Protein AF-A0A955GNT7-F1 (afdb_monomer)

Mean predicted aligned error: 5.16 Å

Radius of gyration: 16.82 Å; Cα contacts (8 Å, |Δi|>4): 306; chains: 1; bounding box: 44×28×50 Å

Structure (mmCIF, N/CA/C/O backbone):
data_AF-A0A955GNT7-F1
#
_entry.id   AF-A0A955GNT7-F1
#
loop_
_atom_site.group_PDB
_atom_site.id
_atom_site.type_symbol
_atom_site.label_atom_id
_atom_site.label_alt_id
_atom_site.label_comp_id
_atom_site.label_asym_id
_atom_site.label_entity_id
_atom_site.label_seq_id
_atom_site.pdbx_PDB_ins_code
_atom_site.Cartn_x
_atom_site.Cartn_y
_atom_site.Cartn_z
_atom_site.occupancy
_atom_site.B_iso_or_equiv
_atom_site.auth_seq_id
_atom_site.auth_comp_id
_atom_site.auth_asym_id
_atom_site.auth_atom_id
_atom_site.pdbx_PDB_model_num
ATOM 1 N N . MET A 1 1 ? 18.637 -12.774 23.511 1.00 51.53 1 MET A N 1
ATOM 2 C CA . MET A 1 1 ? 17.280 -13.033 22.977 1.00 51.53 1 MET A CA 1
ATOM 3 C C . MET A 1 1 ? 16.418 -11.789 23.214 1.00 51.53 1 MET A C 1
ATOM 5 O O . MET A 1 1 ? 16.203 -11.426 24.362 1.00 51.53 1 MET A O 1
ATOM 9 N N . ILE A 1 2 ? 16.017 -11.050 22.173 1.00 57.09 2 ILE A N 1
ATOM 10 C CA . ILE A 1 2 ? 15.109 -9.896 22.336 1.00 57.09 2 ILE A CA 1
ATOM 11 C C . ILE A 1 2 ? 13.698 -10.457 22.534 1.00 57.09 2 ILE A C 1
ATOM 13 O O . ILE A 1 2 ? 13.192 -11.167 21.670 1.00 57.09 2 ILE A O 1
ATOM 17 N N . THR A 1 3 ? 13.066 -10.170 23.670 1.00 80.00 3 THR A N 1
ATOM 18 C CA . THR A 1 3 ? 11.684 -10.593 23.930 1.00 80.00 3 THR A CA 1
ATOM 19 C C . THR A 1 3 ? 10.728 -9.917 22.939 1.00 80.00 3 THR A C 1
ATOM 21 O O . THR A 1 3 ? 10.940 -8.763 22.556 1.00 80.00 3 THR A O 1
ATOM 24 N N . LYS A 1 4 ? 9.649 -10.603 22.526 1.00 81.44 4 LYS A N 1
ATOM 25 C CA . LYS A 1 4 ? 8.629 -10.059 21.596 1.00 81.44 4 LYS A CA 1
ATOM 26 C C . LYS A 1 4 ? 8.131 -8.666 22.021 1.00 81.44 4 LYS A C 1
ATOM 28 O O . LYS A 1 4 ? 7.936 -7.794 21.180 1.00 81.44 4 LYS A O 1
ATOM 33 N N . GLN A 1 5 ? 8.027 -8.431 23.331 1.00 84.44 5 GLN A N 1
ATOM 34 C CA . GLN A 1 5 ? 7.658 -7.137 23.906 1.00 84.44 5 GLN A CA 1
ATOM 35 C C . GLN A 1 5 ? 8.673 -6.025 23.604 1.00 84.44 5 GLN A C 1
ATOM 37 O O . GLN A 1 5 ? 8.286 -4.902 23.283 1.00 84.44 5 GLN A O 1
ATOM 42 N N . LYS A 1 6 ? 9.975 -6.322 23.686 1.00 87.38 6 LYS A N 1
ATOM 43 C CA . LYS A 1 6 ? 11.042 -5.352 23.409 1.00 87.38 6 LYS A CA 1
ATOM 44 C C . LYS A 1 6 ? 11.081 -4.977 21.925 1.00 87.38 6 LYS A C 1
ATOM 46 O O . LYS A 1 6 ? 11.267 -3.803 21.611 1.00 87.38 6 LYS A O 1
ATOM 51 N N . ALA A 1 7 ? 10.838 -5.935 21.027 1.00 86.69 7 ALA A N 1
ATOM 52 C CA . ALA A 1 7 ? 10.704 -5.664 19.593 1.00 86.69 7 ALA A CA 1
ATOM 53 C C . ALA A 1 7 ? 9.498 -4.753 19.299 1.00 86.69 7 ALA A C 1
ATOM 55 O O . ALA A 1 7 ? 9.653 -3.715 18.658 1.00 86.69 7 ALA A O 1
ATOM 56 N N . PHE A 1 8 ? 8.334 -5.065 19.877 1.00 87.69 8 PHE A N 1
ATOM 57 C CA . PHE A 1 8 ? 7.140 -4.240 19.710 1.00 87.69 8 PHE A CA 1
ATOM 58 C C . PHE A 1 8 ? 7.322 -2.821 20.267 1.00 87.69 8 PHE A C 1
ATOM 60 O O . PHE A 1 8 ? 6.957 -1.848 19.613 1.00 87.69 8 PHE A O 1
ATOM 67 N N . ASN A 1 9 ? 7.934 -2.667 21.445 1.00 90.88 9 ASN A N 1
ATOM 68 C CA . ASN A 1 9 ? 8.206 -1.345 22.014 1.00 90.88 9 ASN A CA 1
ATOM 69 C C . ASN A 1 9 ? 9.153 -0.518 21.126 1.00 90.88 9 ASN A C 1
ATOM 71 O O . ASN A 1 9 ? 8.918 0.673 20.939 1.00 90.88 9 ASN A O 1
ATOM 75 N N . ARG A 1 10 ? 10.168 -1.142 20.510 1.00 92.88 10 ARG A N 1
ATOM 76 C CA . ARG A 1 10 ? 11.035 -0.474 19.525 1.00 92.88 10 ARG A CA 1
ATOM 77 C C . ARG A 1 10 ? 10.242 0.005 18.308 1.00 92.88 10 ARG A C 1
ATOM 79 O O . ARG A 1 10 ? 10.438 1.134 17.863 1.00 92.88 10 ARG A O 1
ATOM 86 N N . ALA A 1 11 ? 9.340 -0.827 17.792 1.00 93.69 11 ALA A N 1
ATOM 87 C CA . ALA A 1 11 ? 8.4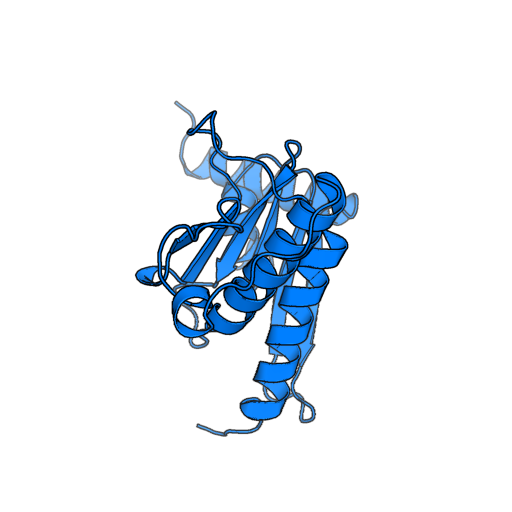71 -0.457 16.679 1.00 93.69 11 ALA A CA 1
ATOM 88 C C . ALA A 1 11 ? 7.541 0.711 17.046 1.00 93.69 11 ALA A C 1
ATOM 90 O O . ALA A 1 11 ? 7.332 1.611 16.238 1.00 93.69 11 ALA A O 1
ATOM 91 N N . VAL A 1 12 ? 7.033 0.749 18.283 1.00 94.56 12 VAL A N 1
ATOM 92 C CA . VAL A 1 12 ? 6.240 1.878 18.791 1.00 94.56 12 VAL A CA 1
ATOM 93 C C . VAL A 1 12 ? 7.060 3.167 18.792 1.00 94.56 12 VAL A C 1
ATOM 95 O O . VAL A 1 12 ? 6.602 4.172 18.252 1.00 94.56 12 VAL A O 1
ATOM 98 N N . SER A 1 13 ? 8.284 3.145 19.326 1.00 94.94 13 SER A N 1
ATOM 99 C CA . SER A 1 13 ? 9.171 4.316 19.300 1.00 94.94 13 SER A CA 1
ATOM 100 C C . SER A 1 13 ? 9.442 4.795 17.871 1.00 94.94 13 SER A C 1
ATOM 102 O O . SER A 1 13 ? 9.345 5.987 17.597 1.00 94.94 13 SER A O 1
ATOM 104 N N . ARG A 1 14 ? 9.709 3.870 16.940 1.00 95.25 14 ARG A N 1
ATOM 105 C CA . ARG A 1 14 ? 9.924 4.185 15.517 1.00 95.25 14 ARG A CA 1
ATOM 106 C C . ARG A 1 14 ? 8.696 4.784 14.846 1.00 95.25 14 ARG A C 1
ATOM 108 O O . ARG A 1 14 ? 8.832 5.736 14.091 1.00 95.25 14 ARG A O 1
ATOM 115 N N . PHE A 1 15 ? 7.507 4.264 15.141 1.00 96.12 15 PHE A N 1
ATOM 116 C CA . PHE A 1 15 ? 6.255 4.805 14.619 1.00 96.12 15 PHE A CA 1
ATOM 117 C C . PHE A 1 15 ? 6.066 6.275 15.018 1.00 96.12 15 PHE A C 1
ATOM 119 O O . PHE A 1 15 ? 5.732 7.107 14.177 1.00 96.12 15 PHE A O 1
ATOM 126 N N . TYR A 1 16 ? 6.297 6.609 16.291 1.00 96.38 16 TYR A N 1
ATOM 127 C CA . TYR A 1 16 ? 6.151 7.986 16.766 1.00 96.38 16 TYR A CA 1
ATOM 128 C C . TYR A 1 16 ? 7.278 8.907 16.293 1.00 96.38 16 TYR A C 1
ATOM 130 O O . TYR A 1 16 ? 6.996 10.052 15.951 1.00 96.38 16 TYR A O 1
ATOM 138 N N . ALA A 1 17 ? 8.514 8.410 16.198 1.00 96.06 17 ALA A N 1
ATOM 139 C CA . ALA A 1 17 ? 9.609 9.151 15.576 1.00 96.06 17 ALA A CA 1
ATOM 140 C C . ALA A 1 17 ? 9.289 9.476 14.107 1.00 96.06 17 ALA A C 1
ATOM 142 O O . ALA A 1 17 ? 9.378 10.631 13.707 1.00 96.06 17 ALA A O 1
ATOM 143 N N . GLY A 1 18 ? 8.799 8.490 13.348 1.00 95.69 18 GLY A N 1
ATOM 144 C CA . GLY A 1 18 ? 8.358 8.677 11.967 1.00 95.69 18 GLY A CA 1
ATOM 145 C C . GLY A 1 18 ? 7.176 9.641 11.834 1.00 95.69 18 GLY A C 1
ATOM 146 O O . GLY A 1 18 ? 7.085 10.402 10.878 1.00 95.69 18 GLY A O 1
ATOM 147 N N . LYS A 1 19 ? 6.262 9.674 12.812 1.00 95.62 19 LYS A N 1
ATOM 148 C CA . LYS A 1 19 ? 5.213 10.705 12.849 1.00 95.62 19 LYS A CA 1
ATOM 149 C C . LYS A 1 19 ? 5.786 12.106 13.033 1.00 95.62 19 LYS A C 1
ATOM 151 O O . LYS A 1 19 ? 5.279 13.036 12.417 1.00 95.62 19 LYS A O 1
ATOM 156 N N . ALA A 1 20 ? 6.795 12.253 13.889 1.00 96.12 20 ALA A N 1
ATOM 157 C CA . ALA A 1 20 ? 7.431 13.538 14.154 1.00 96.12 20 ALA A CA 1
ATOM 158 C C . ALA A 1 20 ? 8.254 14.035 12.952 1.00 96.12 20 ALA A C 1
ATOM 160 O O . ALA A 1 20 ? 8.226 15.227 12.665 1.00 96.12 20 ALA A O 1
ATOM 161 N N . SER A 1 21 ? 8.932 13.139 12.226 1.00 95.94 21 SER A N 1
ATOM 162 C CA . SER A 1 21 ? 9.694 13.476 11.011 1.00 95.94 21 SER A CA 1
ATOM 163 C C . SER A 1 21 ? 8.826 13.663 9.761 1.00 95.94 21 SER A C 1
ATOM 165 O O . SER A 1 21 ? 9.293 14.220 8.772 1.00 95.94 21 SER A O 1
ATOM 167 N N . GLY A 1 22 ? 7.569 13.210 9.786 1.00 95.25 22 GLY A N 1
ATOM 168 C CA . GLY A 1 22 ? 6.659 13.242 8.635 1.00 95.25 22 GLY A CA 1
ATOM 169 C C . GLY A 1 22 ? 6.681 11.976 7.768 1.00 95.25 22 GLY A C 1
ATOM 170 O O . GLY A 1 22 ? 5.874 11.858 6.847 1.00 95.25 22 GLY A O 1
ATOM 171 N N . ASP A 1 23 ? 7.524 10.999 8.103 1.00 96.06 23 ASP A N 1
A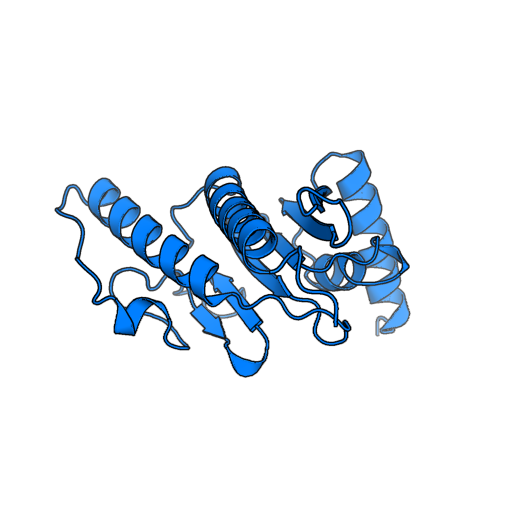TOM 172 C CA . ASP A 1 23 ? 7.596 9.686 7.449 1.00 96.06 23 ASP A CA 1
ATOM 173 C C . ASP A 1 23 ? 6.340 8.836 7.668 1.00 96.06 23 ASP A C 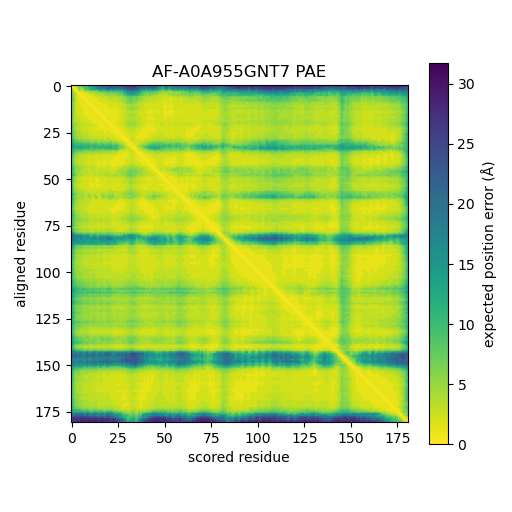1
ATOM 175 O O . ASP A 1 23 ? 6.028 7.951 6.871 1.00 96.06 23 ASP A O 1
ATOM 179 N N . VAL A 1 24 ? 5.595 9.103 8.744 1.00 97.12 24 VAL A N 1
ATOM 180 C CA . VAL A 1 24 ? 4.303 8.477 9.030 1.00 97.12 24 VAL A CA 1
ATOM 181 C C . VAL A 1 24 ? 3.196 9.519 8.959 1.00 97.12 24 VAL A C 1
ATOM 183 O O . VAL A 1 24 ? 3.055 10.373 9.836 1.00 97.12 24 VAL A O 1
ATOM 186 N N . LYS A 1 25 ? 2.321 9.380 7.965 1.00 97.19 25 LYS A N 1
ATOM 187 C CA . LYS A 1 25 ? 1.137 10.220 7.780 1.00 97.19 25 LYS A CA 1
ATOM 188 C C . LYS A 1 25 ? -0.131 9.397 7.936 1.00 97.19 25 LYS A C 1
ATOM 190 O O . LYS A 1 25 ? -0.309 8.388 7.264 1.00 97.19 25 LYS A O 1
ATOM 195 N N . ILE A 1 26 ? -1.052 9.854 8.782 1.00 96.44 26 ILE A N 1
ATOM 196 C CA . ILE A 1 26 ? -2.395 9.268 8.867 1.00 96.44 26 ILE A CA 1
ATOM 197 C C . ILE A 1 26 ? -3.357 10.132 8.061 1.00 96.44 26 ILE A C 1
ATOM 199 O O . ILE A 1 26 ? -3.526 11.318 8.333 1.00 96.44 26 ILE A O 1
ATOM 203 N N . VAL A 1 27 ? -4.004 9.518 7.079 1.00 96.00 27 VAL A N 1
ATOM 204 C CA . VAL A 1 27 ? -5.038 10.126 6.248 1.00 96.00 27 VAL A CA 1
ATOM 205 C C . VAL A 1 27 ? -6.383 9.542 6.651 1.00 96.00 27 VAL A C 1
ATOM 207 O O . VAL A 1 27 ? -6.534 8.329 6.760 1.00 96.00 27 VAL A O 1
ATOM 210 N N . VAL A 1 28 ? -7.376 10.402 6.864 1.00 94.94 28 VAL A N 1
ATOM 211 C CA . VAL A 1 28 ? -8.747 9.976 7.157 1.00 94.94 28 VAL A CA 1
ATOM 212 C C . VAL A 1 28 ? -9.635 10.343 5.979 1.00 94.94 28 VAL A C 1
ATOM 214 O O . VAL A 1 28 ? -9.644 11.489 5.525 1.00 94.94 28 VAL A O 1
ATOM 217 N N . ARG A 1 29 ? -10.391 9.365 5.483 1.00 94.12 29 ARG A N 1
ATOM 218 C CA . ARG A 1 29 ? -11.441 9.554 4.478 1.00 94.12 29 ARG A CA 1
ATOM 219 C C . ARG A 1 29 ? -12.783 9.205 5.082 1.00 94.12 29 ARG A C 1
ATOM 221 O O . ARG A 1 29 ? -12.878 8.279 5.879 1.00 94.12 29 ARG A O 1
ATOM 228 N N . SER A 1 30 ? -13.803 9.985 4.748 1.00 91.50 30 SER A N 1
ATOM 229 C CA . SER A 1 30 ? -15.147 9.828 5.304 1.00 91.50 30 SER A CA 1
ATOM 230 C C . SER A 1 30 ? -16.177 9.774 4.185 1.00 91.50 30 SER A C 1
ATOM 232 O O . SER A 1 30 ? -15.991 10.413 3.151 1.00 91.50 30 SER A O 1
ATOM 234 N N . SER A 1 31 ? -17.267 9.039 4.396 1.00 88.75 31 SER A N 1
ATOM 235 C CA . SER A 1 31 ? -18.456 9.142 3.548 1.00 88.75 31 SER A CA 1
ATOM 236 C C . SER A 1 31 ? -19.031 10.564 3.600 1.00 88.75 31 SER A C 1
ATOM 238 O O . SER A 1 31 ? -18.780 11.308 4.554 1.00 88.75 31 SER A O 1
ATOM 240 N N . LYS A 1 32 ? -19.838 10.948 2.599 1.00 83.19 32 LYS A N 1
ATOM 241 C CA . LYS A 1 32 ? -20.461 12.287 2.531 1.00 83.19 32 LYS A CA 1
ATOM 242 C C . LYS A 1 32 ? -21.233 12.640 3.810 1.00 83.19 32 LYS A C 1
ATOM 244 O O . LYS A 1 32 ? -21.129 13.754 4.306 1.00 83.19 32 LYS A O 1
ATOM 249 N N . ASN A 1 33 ? -21.944 11.667 4.381 1.00 81.25 33 ASN A N 1
ATOM 250 C CA . ASN A 1 33 ? -22.705 11.818 5.625 1.00 81.25 33 ASN A CA 1
ATOM 251 C C . ASN A 1 33 ? -21.874 11.581 6.907 1.00 81.25 33 ASN A C 1
ATOM 253 O O . ASN A 1 33 ? -22.436 11.536 7.998 1.00 81.25 33 ASN A O 1
ATOM 257 N N . LYS A 1 34 ? -20.550 11.393 6.790 1.00 80.31 34 LYS A N 1
ATOM 258 C CA . LYS A 1 34 ? -19.592 11.128 7.881 1.00 80.31 34 LYS A CA 1
ATOM 259 C C . LYS A 1 34 ? -19.897 9.898 8.754 1.00 80.31 34 LYS A C 1
ATOM 261 O O . LYS A 1 34 ? -19.238 9.726 9.780 1.00 80.31 34 LYS A O 1
ATOM 266 N N . GLN A 1 35 ? -20.828 9.030 8.350 1.00 81.94 35 GLN A N 1
ATOM 267 C CA . GLN A 1 35 ? -21.192 7.819 9.0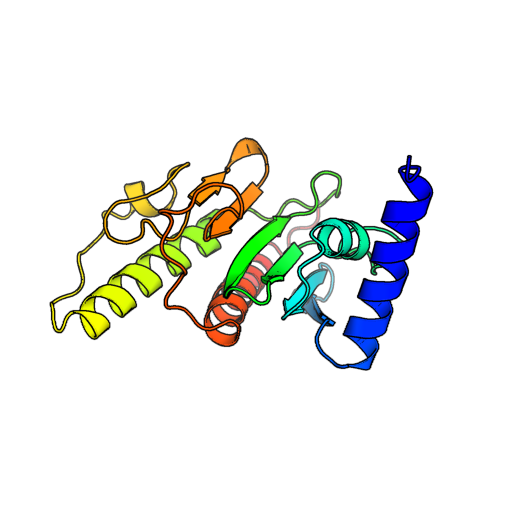96 1.00 81.94 35 GLN A CA 1
ATOM 268 C C . GLN A 1 35 ? -20.097 6.754 9.054 1.00 81.94 35 GLN A C 1
ATOM 270 O O . GLN A 1 35 ? -19.944 5.985 10.000 1.00 81.94 35 GLN A O 1
ATOM 275 N N . ARG A 1 36 ? -19.301 6.727 7.982 1.00 85.06 36 ARG A N 1
ATOM 276 C CA . ARG A 1 36 ? -18.182 5.800 7.838 1.00 85.06 36 ARG A CA 1
ATOM 277 C C . ARG A 1 36 ? -16.891 6.564 7.627 1.00 85.06 36 ARG A C 1
ATOM 279 O O . ARG A 1 36 ? -16.837 7.480 6.807 1.00 85.06 36 ARG A O 1
ATOM 286 N N . LYS A 1 37 ? -15.850 6.169 8.357 1.00 90.88 37 LYS A N 1
ATOM 287 C CA . LYS A 1 37 ? -14.496 6.712 8.242 1.00 90.88 37 LYS A CA 1
ATOM 288 C C . LYS A 1 37 ? -13.523 5.567 8.007 1.00 90.88 37 LYS A C 1
ATOM 290 O O . LYS A 1 37 ? -13.679 4.515 8.614 1.00 90.88 37 LYS A O 1
ATOM 295 N N . ILE A 1 38 ? -12.549 5.792 7.137 1.00 92.75 38 ILE A N 1
ATOM 296 C CA . ILE A 1 38 ? -11.439 4.880 6.869 1.00 92.75 38 ILE A CA 1
ATOM 297 C C . ILE A 1 38 ? -10.151 5.646 7.152 1.00 92.75 38 ILE A C 1
ATOM 299 O O . ILE A 1 38 ? -9.927 6.731 6.605 1.00 92.75 38 ILE A O 1
ATOM 303 N N . LYS A 1 39 ? -9.322 5.093 8.034 1.00 94.88 39 LYS A N 1
ATOM 304 C CA . LYS A 1 39 ? -8.003 5.613 8.388 1.00 94.88 39 LYS A CA 1
ATOM 305 C C . LYS A 1 39 ? -6.926 4.844 7.636 1.00 94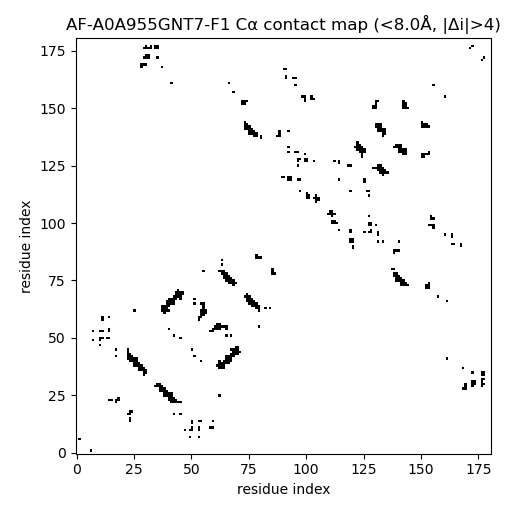.88 39 LYS A C 1
ATOM 307 O O . LYS A 1 39 ? -6.841 3.622 7.735 1.00 94.88 39 LYS A O 1
ATOM 312 N N . ILE A 1 40 ? -6.074 5.576 6.937 1.00 96.38 40 ILE A N 1
ATOM 313 C CA . ILE A 1 40 ? -4.969 5.046 6.146 1.00 96.38 40 ILE A CA 1
ATOM 314 C C . ILE A 1 40 ? -3.671 5.563 6.761 1.00 96.38 40 ILE A C 1
ATOM 316 O O . ILE A 1 40 ? -3.480 6.775 6.839 1.00 96.38 40 ILE A O 1
ATOM 320 N N . ALA A 1 41 ? -2.780 4.674 7.190 1.00 97.06 41 ALA A N 1
ATOM 321 C CA . ALA A 1 41 ? -1.407 5.055 7.509 1.00 97.06 41 ALA A CA 1
ATOM 322 C C . ALA A 1 41 ? -0.545 4.939 6.252 1.00 97.06 41 ALA A C 1
ATOM 324 O O . ALA A 1 41 ? -0.516 3.886 5.623 1.00 97.06 41 ALA A O 1
ATOM 325 N N . ILE A 1 42 ? 0.162 6.006 5.908 1.00 97.75 42 ILE A N 1
ATOM 326 C CA . ILE A 1 42 ? 1.200 6.033 4.883 1.00 97.75 42 ILE A CA 1
ATOM 327 C C . ILE A 1 42 ? 2.527 6.129 5.629 1.00 97.75 42 ILE A C 1
ATOM 329 O O . ILE A 1 42 ? 2.723 7.065 6.399 1.00 97.75 42 ILE A O 1
ATOM 333 N N . ILE A 1 43 ? 3.395 5.143 5.440 1.00 96.62 43 ILE A N 1
ATOM 334 C CA . ILE A 1 43 ? 4.671 4.981 6.136 1.00 96.62 43 ILE A CA 1
ATOM 335 C C . ILE A 1 43 ? 5.762 4.938 5.068 1.00 96.62 43 ILE A C 1
ATOM 337 O O . ILE A 1 43 ? 5.695 4.101 4.170 1.00 96.62 43 ILE A O 1
ATOM 341 N N . ASN A 1 44 ? 6.751 5.820 5.153 1.00 96.12 44 ASN A N 1
ATOM 342 C CA . ASN A 1 44 ? 7.846 5.930 4.192 1.00 96.12 44 ASN A CA 1
ATOM 343 C C . ASN A 1 44 ? 9.204 5.738 4.875 1.00 96.12 44 ASN A C 1
ATOM 345 O O . ASN A 1 44 ? 9.386 6.178 6.002 1.00 96.12 44 ASN A O 1
ATOM 349 N N . GLY A 1 45 ? 10.160 5.098 4.202 1.00 91.44 45 GLY A N 1
ATOM 350 C CA . GLY A 1 45 ? 11.554 5.025 4.653 1.00 91.44 45 GLY A CA 1
ATOM 351 C C . GLY A 1 45 ? 11.785 4.265 5.965 1.00 91.44 45 GLY A C 1
ATOM 352 O O . GLY A 1 45 ? 12.821 4.446 6.596 1.00 91.44 45 GLY A O 1
ATOM 353 N N . ILE A 1 46 ? 10.842 3.421 6.399 1.00 89.94 46 ILE A N 1
ATOM 354 C CA . ILE A 1 46 ? 10.961 2.659 7.649 1.00 89.94 46 ILE A CA 1
ATOM 355 C C . ILE A 1 46 ? 11.063 1.164 7.343 1.00 89.94 46 ILE A C 1
ATOM 357 O O . ILE A 1 46 ? 10.102 0.537 6.901 1.00 89.94 46 ILE A O 1
ATOM 361 N N . ASP A 1 47 ? 12.222 0.581 7.652 1.00 88.19 47 ASP A N 1
ATOM 362 C CA . ASP A 1 47 ? 12.545 -0.829 7.365 1.00 88.19 47 ASP A CA 1
ATOM 363 C C . ASP A 1 47 ? 12.016 -1.818 8.417 1.00 88.19 47 ASP A C 1
ATOM 365 O O . ASP A 1 47 ? 12.229 -3.026 8.336 1.00 88.19 47 ASP A O 1
ATOM 369 N N . ASP A 1 48 ? 11.317 -1.316 9.432 1.00 87.88 48 ASP A N 1
ATOM 370 C CA . ASP A 1 48 ? 10.727 -2.132 10.486 1.00 87.88 48 ASP A CA 1
ATOM 371 C C . ASP A 1 48 ? 9.267 -2.461 10.170 1.00 87.88 48 ASP A C 1
ATOM 373 O O . ASP A 1 48 ? 8.354 -1.682 10.451 1.00 87.88 48 ASP A O 1
ATOM 377 N N . VAL A 1 49 ? 9.032 -3.657 9.628 1.00 84.50 49 VAL A N 1
ATOM 378 C CA . VAL A 1 49 ? 7.684 -4.143 9.293 1.00 84.50 49 VAL A CA 1
ATOM 379 C C . VAL A 1 49 ? 6.739 -4.193 10.501 1.00 84.50 49 VAL A C 1
ATOM 381 O O . VAL A 1 49 ? 5.522 -4.165 10.324 1.00 84.50 49 VAL A O 1
ATOM 384 N N . GLN A 1 50 ? 7.245 -4.210 11.743 1.00 90.00 50 GLN A N 1
ATOM 385 C CA . GLN A 1 50 ? 6.381 -4.167 12.927 1.00 90.00 50 GLN A CA 1
ATOM 386 C C . GLN A 1 50 ? 5.719 -2.798 13.120 1.00 90.00 50 GLN A C 1
ATOM 388 O O . GLN A 1 50 ? 4.675 -2.717 13.768 1.00 90.00 50 GLN A O 1
ATOM 393 N N . VAL A 1 51 ? 6.255 -1.728 12.525 1.00 92.19 51 VAL A N 1
ATOM 394 C CA . VAL A 1 51 ? 5.640 -0.385 12.538 1.00 92.19 51 VAL A CA 1
ATOM 395 C C . VAL A 1 51 ? 4.281 -0.407 11.838 1.00 92.19 51 VAL A C 1
ATOM 397 O O . VAL A 1 51 ? 3.332 0.239 12.284 1.00 92.19 51 VAL A O 1
ATOM 400 N N . SER A 1 52 ? 4.153 -1.244 10.812 1.00 91.19 52 SER A N 1
ATOM 401 C CA . SER A 1 52 ? 2.894 -1.547 10.135 1.00 91.19 52 SER A CA 1
ATOM 402 C C . SER A 1 52 ? 1.852 -2.144 11.101 1.00 91.19 52 SER A C 1
ATOM 404 O O . SER A 1 52 ? 0.702 -1.704 11.138 1.00 91.19 52 SER A O 1
ATOM 406 N N . SER A 1 53 ? 2.263 -3.079 11.965 1.00 91.00 53 SER A N 1
ATOM 407 C CA . SER A 1 53 ? 1.405 -3.637 13.024 1.00 91.00 53 SER A CA 1
ATOM 408 C C . SER A 1 53 ? 1.065 -2.609 14.105 1.00 91.00 53 SER A C 1
ATOM 410 O O . SER A 1 53 ? -0.062 -2.584 14.605 1.00 91.00 53 SER A O 1
ATOM 412 N N . VAL A 1 54 ? 2.010 -1.729 14.457 1.00 93.75 54 VAL A N 1
ATOM 413 C CA . VAL A 1 54 ? 1.758 -0.630 15.400 1.00 93.75 54 VAL A CA 1
ATOM 414 C C . VAL A 1 54 ? 0.670 0.291 14.860 1.00 93.75 54 VAL A C 1
ATOM 416 O O . VAL A 1 54 ? -0.275 0.557 15.601 1.00 93.75 54 VAL A O 1
ATOM 419 N N . ALA A 1 55 ? 0.739 0.705 13.590 1.00 93.31 55 ALA A N 1
ATOM 420 C CA . ALA A 1 55 ? -0.245 1.582 12.947 1.00 93.31 55 ALA A CA 1
ATOM 421 C C . ALA A 1 55 ? -1.692 1.051 13.045 1.00 93.31 55 ALA A C 1
ATOM 423 O O . ALA A 1 55 ? -2.628 1.822 13.274 1.00 93.31 55 ALA A O 1
ATOM 424 N N . MET A 1 56 ? -1.876 -0.270 12.932 1.00 91.81 56 MET A N 1
ATOM 425 C CA . MET A 1 56 ? -3.183 -0.936 13.067 1.00 91.81 56 MET A CA 1
ATOM 426 C C . MET A 1 56 ? -3.627 -1.163 14.522 1.00 91.81 56 MET A C 1
ATOM 428 O O . MET A 1 56 ? -4.789 -1.488 14.775 1.00 91.81 56 MET A O 1
ATOM 432 N N . SER A 1 57 ? -2.720 -1.015 15.489 1.00 91.00 57 SER A N 1
ATOM 433 C CA . SER A 1 57 ? -2.994 -1.212 16.916 1.00 91.00 57 SER A CA 1
ATOM 434 C C . SER A 1 57 ? -3.589 0.035 17.585 1.00 91.00 57 SER A C 1
ATOM 436 O O . SER A 1 57 ? -3.577 1.137 17.027 1.00 91.00 57 SER A O 1
ATOM 438 N N . ASN A 1 58 ? -4.037 -0.116 18.840 1.00 88.00 58 ASN A N 1
ATOM 439 C CA . ASN A 1 58 ? -4.508 1.005 19.667 1.00 88.00 58 ASN A CA 1
ATOM 440 C C . ASN A 1 58 ? -3.431 2.088 19.846 1.00 88.00 58 ASN A C 1
ATOM 442 O O . ASN A 1 58 ? -3.762 3.264 19.948 1.00 88.00 58 ASN A O 1
ATOM 446 N N . ARG A 1 59 ? -2.145 1.710 19.827 1.00 88.00 59 ARG A N 1
ATOM 447 C CA . ARG A 1 59 ? -1.024 2.650 19.968 1.00 88.00 59 ARG A CA 1
ATOM 448 C C . ARG A 1 59 ? -0.775 3.467 18.693 1.00 88.00 59 ARG A C 1
ATOM 450 O O . ARG A 1 59 ? -0.379 4.619 18.778 1.00 88.00 59 ARG A O 1
ATOM 457 N N . GLY A 1 60 ? -1.038 2.917 17.507 1.00 83.25 60 GLY A N 1
ATOM 458 C CA . GLY A 1 60 ? -0.752 3.594 16.233 1.00 83.25 60 GLY A CA 1
ATOM 459 C C . GLY A 1 60 ? -1.915 4.375 15.622 1.00 83.25 60 GLY A C 1
ATOM 460 O O . GLY A 1 60 ? -1.768 4.942 14.542 1.00 83.25 60 GLY A O 1
ATOM 461 N N . GLY A 1 61 ? -3.063 4.444 16.299 1.00 85.62 61 GLY A N 1
ATOM 462 C CA . GLY A 1 61 ? -4.229 5.204 15.838 1.00 85.62 61 GLY A CA 1
ATOM 463 C C . GLY A 1 61 ? -5.346 4.367 15.216 1.00 85.62 61 GLY A C 1
ATOM 464 O O . GLY A 1 61 ? -6.298 4.954 14.686 1.00 85.62 61 GLY A O 1
ATOM 465 N N . LEU A 1 62 ? -5.266 3.033 15.332 1.00 91.56 62 LEU A N 1
ATOM 466 C CA . LEU A 1 62 ? -6.258 2.081 14.822 1.00 91.56 62 LEU A CA 1
ATOM 467 C C . LEU A 1 62 ? -6.539 2.284 13.333 1.00 91.56 62 LEU A C 1
ATOM 469 O O . LEU A 1 62 ? -7.689 2.476 12.939 1.00 91.56 62 LEU A O 1
ATOM 473 N N . CYS A 1 63 ? -5.486 2.300 12.516 1.00 93.56 63 CYS A N 1
ATOM 474 C CA . CYS A 1 63 ? -5.647 2.444 11.074 1.00 93.56 63 CYS A CA 1
ATOM 475 C C . CYS A 1 63 ? -6.319 1.202 10.472 1.00 93.56 63 CYS A C 1
ATOM 477 O O . CYS A 1 63 ? -6.037 0.072 10.876 1.00 93.56 63 CYS A O 1
ATOM 479 N N . ASP A 1 64 ? -7.204 1.423 9.502 1.00 93.50 64 ASP A N 1
ATOM 480 C CA . ASP A 1 64 ? -7.919 0.367 8.779 1.00 93.50 64 ASP A CA 1
ATOM 481 C C . ASP A 1 64 ? -7.060 -0.211 7.654 1.00 93.50 64 ASP A C 1
ATOM 483 O O . ASP A 1 64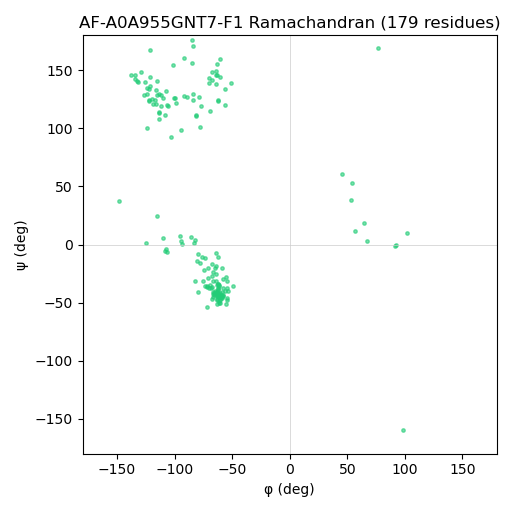 ? -7.162 -1.394 7.325 1.00 93.50 64 ASP A O 1
ATOM 487 N N . ILE A 1 65 ? -6.207 0.634 7.073 1.00 95.00 65 ILE A N 1
ATOM 488 C CA . ILE A 1 65 ? -5.296 0.291 5.986 1.00 95.00 65 ILE A CA 1
ATOM 489 C C . ILE A 1 65 ? -3.920 0.877 6.297 1.00 95.00 65 ILE A C 1
ATOM 491 O O . ILE A 1 65 ? -3.808 1.988 6.822 1.00 95.00 65 ILE A O 1
ATOM 495 N N . VAL A 1 66 ? -2.866 0.142 5.959 1.00 95.56 66 VAL A N 1
ATOM 496 C CA . VAL A 1 66 ? -1.487 0.629 6.013 1.00 95.56 66 VAL A CA 1
ATOM 497 C C . VAL A 1 66 ? -0.845 0.458 4.646 1.00 95.56 66 VAL A C 1
ATOM 499 O O . VAL A 1 66 ? -0.892 -0.631 4.083 1.00 95.56 66 VAL A O 1
ATOM 502 N N . LEU A 1 67 ? -0.242 1.533 4.148 1.00 97.31 67 LEU A N 1
ATOM 503 C CA . LEU A 1 67 ? 0.678 1.581 3.021 1.00 97.31 67 LEU A CA 1
ATOM 504 C C . LEU A 1 67 ? 2.072 1.854 3.588 1.00 97.31 67 LEU A C 1
ATOM 506 O O . LEU A 1 67 ? 2.323 2.944 4.096 1.00 97.31 67 LEU A O 1
ATOM 510 N N . LEU A 1 68 ? 2.966 0.876 3.515 1.00 95.50 68 LEU A N 1
ATOM 511 C CA . LEU A 1 68 ? 4.354 0.998 3.945 1.00 95.50 68 LEU A CA 1
ATOM 512 C C . LEU A 1 68 ? 5.266 0.905 2.731 1.00 95.50 68 LEU A C 1
ATOM 514 O O . LEU A 1 68 ? 5.152 -0.042 1.960 1.00 95.50 68 LEU A O 1
ATOM 518 N N . ARG A 1 69 ? 6.191 1.852 2.589 1.00 94.56 69 ARG A N 1
ATOM 519 C CA . ARG A 1 69 ? 7.331 1.755 1.683 1.00 94.56 69 ARG A CA 1
ATOM 520 C C . ARG A 1 69 ? 8.622 1.845 2.478 1.00 94.56 69 ARG A C 1
ATOM 522 O O . ARG A 1 69 ? 8.809 2.786 3.245 1.00 94.56 69 ARG A O 1
ATOM 529 N N . ASN A 1 70 ? 9.486 0.855 2.311 1.00 91.81 70 ASN A N 1
ATOM 530 C CA . ASN A 1 70 ? 10.770 0.805 3.003 1.00 91.81 70 ASN A CA 1
ATOM 531 C C . ASN A 1 70 ? 11.848 1.610 2.250 1.00 91.81 70 ASN A C 1
ATOM 533 O O . ASN A 1 70 ? 11.588 2.135 1.165 1.00 91.81 70 ASN A O 1
ATOM 537 N N . THR A 1 71 ? 13.054 1.719 2.812 1.00 90.94 71 THR A N 1
ATOM 538 C CA . THR A 1 71 ? 14.151 2.511 2.217 1.00 90.94 71 THR A CA 1
ATOM 539 C C . THR A 1 71 ? 14.620 1.964 0.870 1.00 90.94 71 THR A C 1
ATOM 541 O O . THR A 1 71 ? 15.087 2.715 0.017 1.00 90.94 71 THR A O 1
ATOM 544 N N . LEU A 1 72 ? 14.430 0.665 0.635 1.00 88.50 72 LEU A N 1
ATOM 545 C CA . LEU A 1 72 ? 14.746 0.014 -0.631 1.00 88.50 72 LEU A CA 1
ATOM 546 C C . LEU A 1 72 ? 13.673 0.238 -1.704 1.00 88.50 72 LEU A C 1
ATOM 548 O O . LEU A 1 72 ? 13.917 -0.114 -2.853 1.00 88.50 72 LEU A O 1
ATOM 552 N N . GLY A 1 73 ? 12.519 0.823 -1.376 1.00 88.19 73 GLY A N 1
ATOM 553 C CA . GLY A 1 73 ? 11.425 1.086 -2.317 1.00 88.19 73 GLY A CA 1
ATOM 554 C C . GLY A 1 73 ? 10.360 -0.014 -2.395 1.00 88.19 73 GLY A C 1
ATOM 555 O O . GLY A 1 73 ? 9.365 0.157 -3.101 1.00 88.19 73 GLY A O 1
ATOM 556 N N . TYR A 1 74 ? 10.506 -1.102 -1.633 1.00 90.50 74 TYR A N 1
ATOM 557 C CA . TYR A 1 74 ? 9.502 -2.163 -1.557 1.00 90.50 74 TYR A CA 1
ATOM 558 C C . TYR A 1 74 ? 8.263 -1.680 -0.823 1.00 90.50 74 TYR A C 1
ATOM 560 O O . TYR A 1 74 ? 8.356 -0.972 0.183 1.00 90.50 74 TYR A O 1
ATOM 568 N N . THR A 1 75 ? 7.098 -2.065 -1.339 1.00 93.31 75 THR A N 1
ATOM 569 C CA . THR A 1 75 ? 5.811 -1.526 -0.895 1.00 93.31 75 THR A CA 1
ATOM 570 C C . THR A 1 75 ? 4.894 -2.620 -0.385 1.00 93.31 75 THR A C 1
ATOM 572 O O . THR A 1 75 ? 4.749 -3.658 -1.015 1.00 93.31 75 THR A O 1
ATOM 575 N N . ILE A 1 76 ? 4.225 -2.371 0.733 1.00 93.88 76 ILE A N 1
ATOM 576 C CA . ILE A 1 76 ? 3.232 -3.264 1.324 1.00 93.88 76 ILE A CA 1
ATOM 577 C C . ILE A 1 76 ? 1.952 -2.466 1.537 1.00 93.88 76 ILE A C 1
ATOM 579 O O . ILE A 1 76 ? 1.981 -1.402 2.155 1.00 93.88 76 ILE A O 1
ATOM 583 N N . ILE A 1 77 ? 0.825 -2.992 1.064 1.00 95.81 77 ILE A N 1
ATOM 584 C CA . ILE A 1 77 ? -0.511 -2.499 1.397 1.00 95.81 77 ILE A CA 1
ATOM 585 C C . ILE A 1 77 ? -1.238 -3.612 2.125 1.00 95.81 77 ILE A C 1
ATOM 587 O O . ILE A 1 77 ? -1.383 -4.704 1.592 1.00 95.81 77 ILE A O 1
ATOM 591 N N . GLN A 1 78 ? -1.725 -3.337 3.324 1.00 93.12 78 GLN A N 1
ATOM 592 C CA . GLN A 1 78 ? -2.424 -4.329 4.133 1.00 93.12 78 GLN A CA 1
ATOM 593 C C . GLN A 1 78 ? -3.644 -3.718 4.808 1.00 93.12 78 GLN A C 1
ATOM 595 O O . GLN A 1 78 ? -3.632 -2.554 5.220 1.00 93.12 78 GLN A O 1
ATOM 600 N N . THR A 1 79 ? -4.689 -4.525 4.952 1.00 92.19 79 THR A N 1
ATOM 601 C CA . THR A 1 79 ? -5.902 -4.150 5.680 1.00 92.19 79 THR A CA 1
ATOM 602 C C . THR A 1 79 ? -5.923 -4.770 7.073 1.00 92.19 79 THR A C 1
ATOM 604 O O . THR A 1 79 ? -5.298 -5.797 7.351 1.00 92.19 79 THR A O 1
ATOM 607 N N . ARG A 1 80 ? -6.640 -4.130 7.995 1.00 86.88 80 ARG A N 1
ATOM 608 C CA . ARG A 1 80 ? -6.786 -4.627 9.361 1.00 86.88 80 ARG A CA 1
ATOM 609 C C . ARG A 1 80 ? -7.647 -5.898 9.381 1.00 86.88 80 ARG A C 1
ATOM 611 O O . ARG A 1 80 ? -8.848 -5.843 9.143 1.00 86.88 80 ARG A O 1
ATOM 618 N N . ARG A 1 81 ? -7.051 -7.037 9.756 1.00 69.50 81 ARG A N 1
ATOM 619 C CA . ARG A 1 81 ? -7.713 -8.363 9.727 1.00 69.50 81 ARG A CA 1
ATOM 620 C C . ARG A 1 81 ? -8.923 -8.520 10.665 1.00 69.50 81 ARG A C 1
ATOM 622 O O . ARG A 1 81 ? -9.850 -9.252 10.323 1.00 69.50 81 ARG A O 1
ATOM 629 N N . ASN A 1 82 ? -8.922 -7.830 11.811 1.00 64.56 82 ASN A N 1
ATOM 630 C CA . ASN A 1 82 ? -9.874 -8.049 12.918 1.00 64.56 82 ASN A CA 1
ATOM 631 C C . ASN A 1 82 ? -10.806 -6.848 13.180 1.00 64.56 82 ASN A C 1
ATOM 633 O O . ASN A 1 82 ? -11.255 -6.639 14.305 1.00 64.56 82 ASN A O 1
ATOM 637 N N . GLY A 1 83 ? -11.046 -6.005 12.174 1.00 62.16 83 GLY A N 1
ATOM 638 C CA . GLY A 1 83 ? -12.045 -4.940 12.268 1.00 62.16 83 GLY A CA 1
ATOM 639 C C . GLY A 1 83 ? -13.450 -5.441 11.922 1.00 62.16 83 GLY A C 1
ATOM 640 O O . GLY A 1 83 ? -13.607 -6.373 11.140 1.00 62.16 83 GLY A O 1
ATOM 641 N N . THR A 1 84 ? -14.484 -4.758 12.419 1.00 65.06 84 THR A N 1
ATOM 642 C CA . THR A 1 84 ? -15.869 -4.871 11.902 1.00 65.06 84 THR A CA 1
ATOM 643 C C . THR A 1 84 ? -15.988 -4.416 10.438 1.00 65.06 84 THR A C 1
ATOM 645 O O . THR A 1 84 ? -17.001 -4.626 9.775 1.00 65.06 84 THR A O 1
ATOM 648 N N . PHE A 1 85 ? -14.927 -3.795 9.928 1.00 70.75 85 PHE A N 1
ATOM 649 C CA . PHE A 1 85 ? -14.757 -3.270 8.590 1.00 70.75 85 PHE A CA 1
ATOM 650 C C . PHE A 1 85 ? -13.729 -4.111 7.817 1.00 70.75 85 PHE A C 1
ATOM 652 O O . PHE A 1 85 ? -12.591 -4.245 8.261 1.00 70.75 85 PHE A O 1
ATOM 659 N N . ARG A 1 86 ? -14.102 -4.610 6.631 1.00 74.94 86 ARG A N 1
ATOM 660 C CA . ARG A 1 86 ? -13.158 -5.143 5.636 1.00 74.94 86 ARG A CA 1
ATOM 661 C C . ARG A 1 86 ? -13.248 -4.334 4.348 1.00 74.94 86 ARG A C 1
ATOM 663 O O . ARG A 1 86 ? -14.314 -4.250 3.738 1.00 74.94 86 ARG A O 1
ATOM 670 N N . PHE A 1 87 ? -12.128 -3.739 3.954 1.00 87.88 87 PHE A N 1
ATOM 671 C CA . PHE A 1 87 ? -11.945 -3.138 2.637 1.00 87.88 87 PHE A CA 1
ATOM 672 C C . PHE A 1 87 ? -11.351 -4.190 1.707 1.00 87.88 87 PHE A C 1
ATOM 674 O O . PHE A 1 87 ? -10.347 -4.803 2.056 1.00 87.88 87 PHE A O 1
ATOM 681 N N . ASN A 1 88 ? -11.962 -4.400 0.545 1.00 89.62 88 ASN A N 1
ATOM 682 C CA . ASN A 1 88 ? -11.410 -5.302 -0.456 1.00 89.62 88 ASN A CA 1
ATOM 683 C C . ASN A 1 88 ? -10.365 -4.560 -1.299 1.00 89.62 88 ASN A C 1
ATOM 685 O O . ASN A 1 88 ? -10.646 -3.484 -1.832 1.00 89.62 88 ASN A O 1
ATOM 689 N N . LEU A 1 89 ? -9.174 -5.144 -1.442 1.00 94.94 89 LEU A N 1
ATOM 690 C CA . LEU A 1 89 ? -8.077 -4.533 -2.195 1.00 94.94 89 LEU A CA 1
ATOM 691 C C . LEU A 1 89 ? -8.159 -4.749 -3.718 1.00 94.94 89 LEU A C 1
ATOM 693 O O . LEU A 1 89 ? -7.275 -4.284 -4.432 1.00 94.94 89 LEU A O 1
ATOM 697 N N . GLY A 1 90 ? -9.215 -5.375 -4.244 1.00 94.12 90 GLY A N 1
ATOM 698 C CA . GLY A 1 90 ? -9.378 -5.697 -5.667 1.00 94.12 90 GLY A CA 1
ATOM 699 C C . GLY A 1 90 ? -9.228 -4.487 -6.595 1.00 94.12 90 GLY A C 1
ATOM 700 O O . GLY A 1 90 ? -8.443 -4.511 -7.539 1.00 94.12 90 GLY A O 1
ATOM 701 N N . ASN A 1 91 ? -9.900 -3.375 -6.286 1.00 93.94 91 ASN A N 1
ATOM 702 C CA . ASN A 1 91 ? -9.752 -2.145 -7.075 1.00 93.94 91 ASN A CA 1
ATOM 703 C C . ASN A 1 91 ? -8.359 -1.514 -6.939 1.00 93.94 91 ASN A C 1
ATOM 705 O O . ASN A 1 91 ? -7.912 -0.822 -7.852 1.00 93.94 91 ASN A O 1
ATOM 709 N N . VAL A 1 92 ? -7.670 -1.741 -5.819 1.00 97.56 92 VAL A N 1
ATOM 710 C CA . VAL A 1 92 ? -6.305 -1.245 -5.614 1.00 97.56 92 VAL A CA 1
ATOM 711 C C . VAL A 1 92 ? -5.340 -2.038 -6.488 1.00 97.56 92 VAL A C 1
ATOM 713 O O . VAL A 1 92 ? -4.643 -1.434 -7.299 1.00 97.56 92 VAL A O 1
ATOM 716 N N . ILE A 1 93 ? -5.340 -3.374 -6.395 1.00 97.31 93 ILE A N 1
ATOM 717 C CA . ILE A 1 93 ? -4.430 -4.215 -7.186 1.00 97.31 93 ILE A CA 1
ATOM 718 C C . ILE A 1 93 ? -4.647 -4.032 -8.688 1.00 97.31 93 ILE A C 1
ATOM 720 O O . ILE A 1 93 ? -3.674 -3.883 -9.423 1.00 97.31 93 ILE A O 1
ATOM 724 N N . ARG A 1 94 ? -5.905 -3.944 -9.138 1.00 97.25 94 ARG A N 1
ATOM 725 C CA . ARG A 1 94 ? -6.230 -3.717 -10.548 1.00 97.25 94 ARG A CA 1
ATOM 726 C C . ARG A 1 94 ? -5.554 -2.455 -11.084 1.00 97.25 94 ARG A C 1
ATOM 728 O O . ARG A 1 94 ? -4.881 -2.487 -12.110 1.00 97.25 94 ARG A O 1
ATOM 735 N N . ASN A 1 95 ? -5.720 -1.338 -10.377 1.00 97.75 95 ASN A N 1
ATOM 736 C CA . ASN A 1 95 ? -5.144 -0.062 -10.794 1.00 97.75 95 ASN A CA 1
ATOM 737 C C . ASN A 1 95 ? -3.617 -0.044 -10.670 1.00 97.75 95 ASN A C 1
ATOM 739 O O . ASN A 1 95 ? -2.966 0.560 -11.519 1.00 97.75 95 ASN A O 1
ATOM 743 N N . LEU A 1 96 ? -3.042 -0.718 -9.668 1.00 97.69 96 LEU A N 1
ATOM 744 C CA . LEU A 1 96 ? -1.590 -0.875 -9.562 1.00 97.69 96 LEU A CA 1
ATOM 745 C C . LEU A 1 96 ? -1.028 -1.621 -10.771 1.00 97.69 96 LEU A C 1
ATOM 747 O O . LEU A 1 96 ? -0.128 -1.101 -11.418 1.00 97.69 96 LEU A O 1
ATOM 751 N N . ARG A 1 97 ? -1.605 -2.772 -11.134 1.00 97.00 97 ARG A N 1
ATOM 752 C CA . ARG A 1 97 ? -1.148 -3.577 -12.276 1.00 97.00 97 ARG A CA 1
ATOM 753 C C . ARG A 1 97 ? -1.243 -2.820 -13.604 1.00 97.00 97 ARG A C 1
ATOM 755 O O . ARG A 1 97 ? -0.270 -2.789 -14.346 1.00 97.00 97 ARG A O 1
ATOM 762 N N . ILE A 1 98 ? -2.356 -2.123 -13.864 1.00 97.44 98 ILE A N 1
ATOM 763 C CA . ILE A 1 98 ? -2.502 -1.279 -15.068 1.00 97.44 98 ILE A CA 1
ATOM 764 C C . ILE A 1 98 ? -1.433 -0.178 -15.113 1.00 97.44 98 ILE A C 1
ATOM 766 O O . ILE A 1 98 ? -0.863 0.106 -16.165 1.00 97.44 98 ILE A O 1
ATOM 770 N N . ARG A 1 99 ? -1.196 0.503 -13.986 1.00 97.19 99 ARG A N 1
ATOM 771 C CA . ARG A 1 99 ? -0.247 1.623 -13.923 1.00 97.19 99 ARG A CA 1
ATOM 772 C C . ARG A 1 99 ? 1.197 1.148 -14.023 1.00 97.19 99 ARG A C 1
ATOM 774 O O . ARG A 1 99 ? 1.990 1.836 -14.652 1.00 97.19 99 ARG A O 1
ATOM 781 N N . GLU A 1 100 ? 1.506 -0.009 -13.450 1.00 96.12 100 GLU A N 1
ATOM 782 C CA . GLU A 1 100 ? 2.812 -0.653 -13.561 1.00 96.12 100 GLU A CA 1
ATOM 783 C C . GLU A 1 100 ? 3.114 -1.033 -15.012 1.00 96.12 100 GLU A C 1
ATOM 785 O O . GLU A 1 100 ? 4.132 -0.604 -15.538 1.00 96.12 100 GLU A O 1
ATOM 790 N N . ALA A 1 101 ? 2.194 -1.728 -15.691 1.00 95.69 101 ALA A N 1
ATOM 791 C CA . ALA A 1 101 ? 2.365 -2.120 -17.092 1.00 95.69 101 ALA A CA 1
ATOM 792 C C . ALA A 1 101 ? 2.627 -0.912 -18.005 1.00 95.69 101 ALA A C 1
ATOM 794 O O . ALA A 1 101 ? 3.492 -0.950 -18.875 1.00 95.69 101 ALA A O 1
ATOM 795 N N . ARG A 1 102 ? 1.927 0.204 -17.761 1.00 96.44 102 ARG A N 1
ATOM 796 C CA . ARG A 1 102 ? 2.173 1.471 -18.468 1.00 96.44 102 ARG A CA 1
ATOM 797 C C . ARG A 1 102 ? 3.539 2.072 -18.146 1.00 96.44 102 ARG A C 1
ATOM 799 O O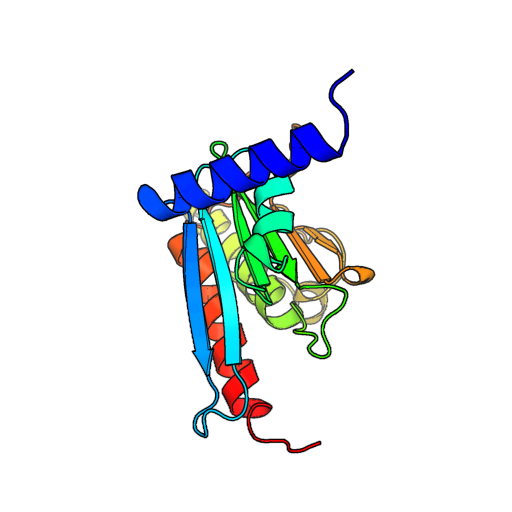 . ARG A 1 102 ? 4.182 2.592 -19.045 1.00 96.44 102 ARG A O 1
ATOM 806 N N . ALA A 1 103 ? 3.971 2.030 -16.886 1.00 95.75 103 ALA A N 1
ATOM 807 C CA . ALA A 1 103 ? 5.281 2.542 -16.494 1.00 95.75 103 ALA A CA 1
ATOM 808 C C . ALA A 1 103 ? 6.417 1.721 -17.124 1.00 95.75 103 ALA A C 1
ATOM 810 O O . ALA A 1 103 ? 7.363 2.305 -17.636 1.00 95.75 103 ALA A O 1
ATOM 811 N N . ILE A 1 104 ? 6.279 0.391 -17.158 1.00 94.50 104 ILE A N 1
ATOM 812 C CA . ILE A 1 104 ? 7.225 -0.528 -17.808 1.00 94.50 104 ILE A CA 1
ATOM 813 C C . ILE A 1 104 ? 7.297 -0.257 -19.313 1.00 94.50 104 ILE A C 1
ATOM 815 O O . ILE A 1 104 ? 8.376 -0.271 -19.896 1.00 94.50 104 ILE A O 1
ATOM 819 N N . ALA A 1 105 ? 6.156 -0.008 -19.952 1.00 95.38 105 ALA A N 1
ATOM 820 C CA . ALA A 1 105 ? 6.106 0.319 -21.371 1.00 95.38 105 ALA A CA 1
ATOM 821 C C . ALA A 1 105 ? 6.845 1.628 -21.681 1.00 95.38 105 ALA A C 1
ATOM 823 O O . ALA A 1 105 ? 7.664 1.662 -22.591 1.00 95.38 105 ALA A O 1
ATOM 824 N N . VAL A 1 106 ? 6.637 2.665 -20.862 1.00 95.56 106 VAL A N 1
ATOM 825 C CA . VAL A 1 106 ? 7.365 3.939 -20.977 1.00 95.56 106 VAL A CA 1
ATOM 826 C C . VAL A 1 106 ? 8.867 3.758 -20.749 1.00 95.56 106 VAL A C 1
ATOM 828 O O . VAL A 1 106 ? 9.652 4.294 -21.520 1.00 95.56 106 VAL A O 1
ATOM 831 N N . GLU A 1 107 ? 9.274 3.007 -19.720 1.00 94.62 107 GLU A N 1
ATOM 832 C CA . GLU A 1 107 ? 10.693 2.744 -19.424 1.00 94.62 107 GLU A CA 1
ATOM 833 C C . GLU A 1 107 ? 11.399 2.004 -20.570 1.00 94.62 107 GLU A C 1
ATOM 835 O O . GLU A 1 107 ? 12.560 2.280 -20.851 1.00 94.62 107 GLU A O 1
ATOM 840 N N . ASN A 1 108 ? 10.692 1.096 -21.246 1.00 94.94 108 ASN A N 1
ATOM 841 C CA . ASN A 1 108 ? 11.234 0.300 -22.348 1.00 94.94 108 ASN A CA 1
ATOM 842 C C . ASN A 1 108 ? 10.956 0.890 -23.741 1.00 94.94 108 ASN A C 1
ATOM 844 O O . ASN A 1 108 ? 11.188 0.191 -24.723 1.00 94.94 108 ASN A O 1
ATOM 848 N N . GLU A 1 109 ? 10.410 2.107 -23.834 1.00 95.88 109 GLU A N 1
ATOM 849 C CA . GLU A 1 109 ? 10.038 2.752 -25.105 1.00 95.88 109 GLU A CA 1
ATOM 850 C C . GLU A 1 109 ? 9.114 1.884 -25.993 1.00 95.88 109 GLU A C 1
ATOM 852 O O . GLU A 1 109 ? 9.234 1.849 -27.215 1.00 95.88 109 GLU A O 1
ATOM 857 N N . ASN A 1 110 ? 8.170 1.174 -25.367 1.00 95.38 110 ASN A N 1
ATOM 858 C CA . ASN A 1 110 ? 7.241 0.240 -26.009 1.00 95.38 110 ASN A CA 1
ATOM 859 C C . ASN A 1 110 ? 5.770 0.627 -25.783 1.00 95.38 110 ASN A C 1
ATOM 861 O O . ASN A 1 110 ? 5.432 1.420 -24.903 1.00 95.38 110 ASN A O 1
ATOM 865 N N . GLU A 1 111 ? 4.872 -0.006 -26.540 1.00 93.75 111 GLU A N 1
ATOM 866 C CA . GLU A 1 111 ? 3.430 0.080 -26.297 1.00 93.75 111 GLU A CA 1
ATOM 867 C C . GLU A 1 111 ? 3.018 -0.673 -25.014 1.00 93.75 111 GLU A C 1
ATOM 869 O O . GLU A 1 111 ? 3.558 -1.747 -24.719 1.00 93.75 111 GLU A O 1
ATOM 874 N N . PRO A 1 112 ? 2.042 -0.162 -24.235 1.00 91.00 112 PRO A N 1
ATOM 875 C CA . PRO A 1 112 ? 1.563 -0.841 -23.039 1.00 91.00 112 PRO A CA 1
ATOM 876 C C . PRO A 1 112 ? 0.937 -2.200 -23.342 1.00 91.00 112 PRO A C 1
ATOM 878 O O . PRO A 1 112 ? -0.056 -2.299 -24.064 1.00 91.00 112 PRO A O 1
ATOM 881 N N . VAL A 1 113 ? 1.449 -3.244 -22.689 1.00 93.75 113 VAL A N 1
ATOM 882 C CA . VAL A 1 113 ? 0.808 -4.561 -22.699 1.00 93.75 113 VAL A CA 1
ATOM 883 C C . VAL A 1 113 ? -0.578 -4.450 -22.062 1.00 93.75 113 VAL A C 1
ATOM 885 O O . VAL A 1 113 ? -0.730 -4.018 -20.915 1.00 93.75 113 VAL A O 1
ATOM 888 N N . ILE A 1 114 ? -1.603 -4.850 -22.813 1.00 95.50 114 ILE A N 1
ATOM 889 C CA . ILE A 1 114 ? -2.981 -4.890 -22.328 1.00 95.50 114 ILE A CA 1
ATOM 890 C C . ILE A 1 114 ? -3.169 -6.177 -21.530 1.00 95.50 114 ILE A C 1
ATOM 892 O O . ILE A 1 114 ? -3.186 -7.271 -22.086 1.00 95.50 114 ILE A O 1
ATOM 896 N N . ILE A 1 115 ? -3.334 -6.034 -20.218 1.00 95.81 115 ILE A N 1
ATOM 897 C CA . ILE A 1 115 ? -3.672 -7.147 -19.332 1.00 95.81 115 ILE A CA 1
ATOM 898 C C . ILE A 1 115 ? -5.199 -7.348 -19.373 1.00 95.81 115 ILE A C 1
ATOM 900 O O . ILE A 1 115 ? -5.926 -6.389 -19.086 1.00 95.81 115 ILE A O 1
ATOM 904 N N . PRO A 1 116 ? -5.697 -8.556 -19.698 1.00 96.88 116 PRO A N 1
ATOM 905 C CA . PRO A 1 116 ? -7.115 -8.900 -19.593 1.00 96.88 116 PRO A CA 1
ATOM 906 C C . PRO A 1 116 ? -7.700 -8.562 -18.214 1.00 96.88 116 PRO A C 1
ATOM 908 O O . PRO A 1 116 ? -7.048 -8.752 -17.185 1.00 96.88 116 PRO A O 1
ATOM 911 N N . ASP A 1 117 ? -8.925 -8.030 -18.180 1.00 95.50 117 ASP A N 1
ATOM 912 C CA . ASP A 1 117 ? -9.504 -7.478 -16.946 1.00 95.50 117 ASP A CA 1
ATOM 913 C C . ASP A 1 117 ? -9.695 -8.535 -15.848 1.00 95.50 117 ASP A C 1
ATOM 915 O O . ASP A 1 117 ? -9.457 -8.260 -14.673 1.00 95.50 117 ASP A O 1
ATOM 919 N N . ASP A 1 118 ? -10.027 -9.768 -16.225 1.00 94.88 118 ASP A N 1
ATOM 920 C CA . ASP A 1 118 ? -10.160 -10.917 -15.329 1.00 94.88 118 ASP A CA 1
ATOM 921 C C . ASP A 1 118 ? -8.843 -11.264 -14.616 1.00 94.88 118 ASP A C 1
ATOM 923 O O . ASP A 1 118 ? -8.848 -11.595 -13.425 1.00 94.88 118 ASP A O 1
ATOM 927 N N . LEU A 1 119 ? -7.705 -11.087 -15.292 1.00 96.31 119 LEU A N 1
ATOM 928 C CA . LEU A 1 119 ? -6.380 -11.317 -14.716 1.00 96.31 119 LEU A CA 1
ATOM 929 C C . LEU A 1 119 ? -5.958 -10.213 -13.739 1.00 96.31 119 LEU A C 1
ATOM 931 O O . LEU A 1 119 ? -5.143 -10.446 -12.850 1.00 96.31 119 LEU A O 1
ATOM 935 N N . LEU A 1 120 ? -6.528 -9.010 -13.815 1.00 96.38 120 LEU A N 1
ATOM 936 C CA . LEU A 1 120 ? -6.110 -7.897 -12.956 1.00 96.38 120 LEU A CA 1
ATOM 937 C C . LEU A 1 120 ? -6.445 -8.094 -11.471 1.00 96.38 120 LEU A C 1
ATOM 939 O O . LEU A 1 120 ? -5.832 -7.437 -10.626 1.00 96.38 120 LEU A O 1
ATOM 943 N N . TYR A 1 121 ? -7.341 -9.022 -11.134 1.00 95.56 121 TYR A N 1
ATOM 944 C CA . TYR A 1 121 ? -7.801 -9.271 -9.763 1.00 95.56 121 TYR A CA 1
ATOM 945 C C . TYR A 1 121 ? -7.294 -10.583 -9.156 1.00 95.56 121 TYR A C 1
ATOM 947 O O . TYR A 1 121 ? -7.557 -10.846 -7.978 1.00 95.56 121 TYR A O 1
ATOM 955 N N . VAL A 1 122 ? -6.593 -11.414 -9.934 1.00 94.69 122 VAL A N 1
ATOM 956 C CA . VAL A 1 122 ? -6.166 -12.746 -9.481 1.00 94.69 122 VAL A CA 1
ATOM 957 C C . VAL A 1 122 ? -5.122 -12.650 -8.373 1.00 94.69 122 VAL A C 1
ATOM 959 O O . VAL A 1 122 ? -4.324 -11.706 -8.323 1.00 94.69 122 VAL A O 1
ATOM 962 N N . GLU A 1 123 ? -5.151 -13.632 -7.477 1.00 95.00 123 GLU A N 1
ATOM 963 C CA . GLU A 1 123 ? -4.096 -13.843 -6.487 1.00 95.00 123 GLU A CA 1
ATOM 964 C C . GLU A 1 123 ? -2.776 -14.185 -7.188 1.00 95.00 123 GLU A C 1
ATOM 966 O O . GLU A 1 123 ? -2.770 -14.817 -8.241 1.00 95.00 123 GLU A O 1
ATOM 971 N N . GLY A 1 124 ? -1.661 -13.744 -6.607 1.00 93.00 124 GLY A N 1
ATOM 972 C CA . GLY A 1 124 ? -0.330 -13.954 -7.166 1.00 93.00 124 GLY A CA 1
ATOM 973 C C . GLY A 1 124 ? 0.217 -12.758 -7.941 1.00 93.00 124 GLY A C 1
ATOM 974 O O . GLY A 1 124 ? -0.202 -11.613 -7.738 1.00 93.00 124 GLY A O 1
ATOM 975 N N . THR A 1 125 ? 1.196 -13.030 -8.801 1.00 92.81 125 THR A N 1
ATOM 976 C CA . THR A 1 125 ? 1.751 -12.086 -9.779 1.00 92.81 125 THR A CA 1
ATOM 977 C C . THR A 1 125 ? 1.024 -12.210 -11.118 1.00 92.81 125 THR A C 1
ATOM 979 O O . THR A 1 125 ? 0.356 -13.206 -11.386 1.00 92.81 125 THR A O 1
ATOM 982 N N . VAL A 1 126 ? 1.135 -11.183 -11.962 1.00 92.56 126 VAL A N 1
ATOM 983 C CA . VAL A 1 126 ? 0.565 -11.165 -13.318 1.00 92.56 126 VAL A CA 1
ATOM 984 C C . VAL A 1 126 ? 1.631 -10.677 -14.287 1.00 92.56 126 VAL A C 1
ATOM 986 O O . VAL A 1 126 ? 2.394 -9.773 -13.945 1.00 92.56 126 VAL A O 1
ATOM 989 N N . SER A 1 127 ? 1.683 -11.276 -15.479 1.00 91.12 127 SER A N 1
ATOM 990 C CA . SER A 1 127 ? 2.634 -10.866 -16.513 1.00 91.12 127 SER A CA 1
ATOM 991 C C . SER A 1 127 ? 2.423 -9.402 -16.917 1.00 91.12 127 SER A C 1
ATOM 993 O O . SER A 1 127 ? 1.289 -8.921 -16.920 1.00 91.12 127 SER A O 1
ATOM 995 N N . ALA A 1 128 ? 3.515 -8.696 -17.217 1.00 90.69 128 ALA A N 1
ATOM 996 C CA . ALA A 1 128 ? 3.577 -7.248 -17.445 1.00 90.69 128 ALA A CA 1
ATOM 997 C C . ALA A 1 128 ? 3.292 -6.371 -16.208 1.00 90.69 128 ALA A C 1
ATOM 999 O O . ALA A 1 128 ? 3.272 -5.145 -16.309 1.00 90.69 128 ALA A O 1
ATOM 1000 N N . ALA A 1 129 ? 3.082 -6.970 -15.035 1.00 92.38 129 ALA A N 1
ATOM 1001 C CA . ALA A 1 129 ? 2.941 -6.275 -13.758 1.00 92.38 129 ALA A CA 1
ATOM 1002 C C . ALA A 1 129 ? 3.487 -7.120 -12.589 1.00 92.38 129 ALA A C 1
ATOM 1004 O O . ALA A 1 129 ? 2.932 -7.124 -11.484 1.00 92.38 129 ALA A O 1
ATOM 1005 N N . GLU A 1 130 ? 4.586 -7.839 -12.826 1.00 91.12 130 GLU A N 1
ATOM 1006 C CA . GLU A 1 130 ? 5.182 -8.830 -11.919 1.00 91.12 130 GLU A CA 1
ATOM 1007 C C . GLU A 1 130 ? 5.680 -8.210 -10.612 1.00 91.12 130 GLU A C 1
ATOM 1009 O O . GLU A 1 130 ? 5.832 -8.901 -9.604 1.00 91.12 130 GLU A O 1
ATOM 1014 N N . ALA A 1 131 ? 5.877 -6.890 -10.612 1.00 91.88 131 ALA A N 1
ATOM 1015 C CA . ALA A 1 131 ? 6.186 -6.111 -9.429 1.00 91.88 131 ALA A CA 1
ATOM 1016 C C . ALA A 1 131 ? 5.136 -6.307 -8.318 1.00 91.88 131 ALA A C 1
ATOM 1018 O O . ALA A 1 131 ? 5.480 -6.173 -7.148 1.00 91.88 131 ALA A O 1
ATOM 1019 N N . TRP A 1 132 ? 3.875 -6.625 -8.630 1.00 94.25 132 TRP A N 1
ATOM 1020 C CA . TRP A 1 132 ? 2.798 -6.700 -7.639 1.00 94.25 132 TRP A CA 1
ATOM 1021 C C . TRP A 1 132 ? 2.287 -8.126 -7.409 1.00 94.25 132 TRP A C 1
ATOM 1023 O O . TRP A 1 132 ? 1.688 -8.744 -8.290 1.00 94.25 132 TRP A O 1
ATOM 1033 N N . TYR A 1 133 ? 2.425 -8.601 -6.172 1.00 94.25 133 TYR A N 1
ATOM 1034 C CA . TYR A 1 133 ? 1.810 -9.825 -5.666 1.00 94.25 133 TYR A CA 1
ATOM 1035 C C . TYR A 1 133 ? 0.566 -9.493 -4.835 1.00 94.25 133 TYR A C 1
ATOM 1037 O O . TYR A 1 133 ? 0.642 -8.719 -3.877 1.00 94.25 133 TYR A O 1
ATOM 1045 N N . TYR A 1 134 ? -0.579 -10.092 -5.160 1.00 95.12 134 TYR A N 1
ATOM 1046 C CA . TYR A 1 134 ? -1.805 -9.951 -4.370 1.00 95.12 134 TYR A CA 1
ATOM 1047 C C . TYR A 1 134 ? -2.092 -11.220 -3.576 1.00 95.12 134 TYR A C 1
ATOM 1049 O O . TYR A 1 134 ? -2.307 -12.272 -4.164 1.00 95.12 134 TYR A O 1
ATOM 1057 N N . HIS A 1 135 ? -2.137 -11.107 -2.249 1.00 93.06 135 HIS A N 1
ATOM 1058 C CA . HIS A 1 135 ? -2.508 -12.189 -1.345 1.00 93.06 135 HIS A CA 1
ATOM 1059 C C . HIS A 1 135 ? -3.945 -11.978 -0.851 1.00 93.06 135 HIS A C 1
ATOM 1061 O O . HIS A 1 135 ? -4.200 -11.265 0.129 1.00 93.06 135 HIS A O 1
ATOM 1067 N N . LYS A 1 136 ? -4.901 -12.581 -1.559 1.00 89.12 136 LYS A N 1
ATOM 1068 C CA . LYS A 1 136 ? -6.338 -12.341 -1.363 1.00 89.12 136 LYS A CA 1
ATOM 1069 C C . LYS A 1 136 ? -6.867 -12.833 -0.002 1.00 89.12 136 LYS A C 1
ATOM 1071 O O . LYS A 1 136 ? -7.546 -12.045 0.656 1.00 89.12 136 LYS A O 1
ATOM 1076 N N . PRO A 1 137 ? -6.528 -14.043 0.499 1.00 87.38 137 PRO A N 1
ATOM 1077 C CA . PRO A 1 137 ? -6.986 -14.544 1.801 1.00 87.38 137 PRO A CA 1
ATOM 1078 C C . PRO A 1 137 ? -6.698 -13.619 2.985 1.00 87.38 137 PRO A C 1
ATOM 1080 O O . PRO A 1 137 ? -7.458 -13.592 3.954 1.00 87.38 137 PRO A O 1
ATOM 1083 N N . VAL A 1 138 ? -5.602 -12.861 2.918 1.00 85.75 138 VAL A N 1
ATOM 1084 C CA . VAL A 1 138 ? -5.180 -11.959 3.995 1.00 85.75 138 VAL A CA 1
ATOM 1085 C C . VAL A 1 138 ? -5.329 -10.479 3.647 1.00 85.75 138 VAL A C 1
ATOM 1087 O O . VAL A 1 138 ? -4.906 -9.645 4.448 1.00 85.75 138 VAL A O 1
ATOM 1090 N N . GLU A 1 139 ? -5.921 -10.168 2.486 1.00 87.62 139 GLU A N 1
ATOM 1091 C CA . GLU A 1 139 ? -6.125 -8.819 1.942 1.00 87.62 139 GLU A CA 1
ATOM 1092 C C . GLU A 1 139 ? -4.861 -7.953 2.070 1.00 87.62 139 GLU A C 1
ATOM 1094 O O . GLU A 1 139 ? -4.841 -6.914 2.744 1.00 87.62 139 GLU A O 1
ATOM 1099 N N . SER A 1 140 ? -3.792 -8.431 1.425 1.00 92.94 140 SER A N 1
ATOM 1100 C CA . SER A 1 140 ? -2.483 -7.779 1.371 1.00 92.94 140 SER A CA 1
ATOM 1101 C C . SER A 1 140 ? -1.965 -7.721 -0.065 1.00 92.94 140 SER A C 1
ATOM 1103 O O . SER A 1 140 ? -2.084 -8.689 -0.810 1.00 92.94 140 SER A O 1
ATOM 1105 N N . ILE A 1 141 ? -1.350 -6.605 -0.445 1.00 95.44 141 ILE A N 1
ATOM 1106 C CA . ILE A 1 141 ? -0.622 -6.424 -1.704 1.00 95.44 141 ILE A CA 1
ATOM 1107 C C . ILE A 1 141 ? 0.840 -6.164 -1.360 1.00 95.44 141 ILE A C 1
ATOM 1109 O O . ILE A 1 141 ? 1.143 -5.349 -0.488 1.00 95.44 141 ILE A O 1
ATOM 1113 N N . LEU A 1 142 ? 1.739 -6.855 -2.046 1.00 93.19 142 LEU A N 1
ATOM 1114 C CA . LEU A 1 142 ? 3.175 -6.798 -1.826 1.00 93.19 142 LEU A CA 1
ATOM 1115 C C . LEU A 1 142 ? 3.862 -6.411 -3.135 1.00 93.19 142 LEU A C 1
ATOM 1117 O O . LEU A 1 142 ? 3.544 -6.958 -4.187 1.00 93.19 142 LEU A O 1
ATOM 1121 N N . ASN A 1 143 ? 4.813 -5.489 -3.062 1.00 91.19 143 ASN A N 1
ATOM 1122 C CA . ASN A 1 143 ? 5.807 -5.263 -4.094 1.00 91.19 143 ASN A CA 1
ATOM 1123 C C . ASN A 1 143 ? 7.174 -5.646 -3.546 1.00 91.19 143 ASN A C 1
ATOM 1125 O O . ASN A 1 143 ? 7.724 -4.935 -2.702 1.00 91.19 143 ASN A O 1
ATOM 1129 N N . GLY A 1 144 ? 7.688 -6.770 -4.040 1.00 71.69 144 GLY A N 1
ATOM 1130 C CA . GLY A 1 144 ? 8.914 -7.377 -3.547 1.00 71.69 144 GLY A CA 1
ATOM 1131 C C . GLY A 1 144 ? 8.764 -8.122 -2.225 1.00 71.69 144 GLY A C 1
ATOM 1132 O O . GLY A 1 144 ? 7.760 -8.038 -1.516 1.00 71.69 144 GLY A O 1
ATOM 1133 N N . SER A 1 145 ? 9.822 -8.851 -1.896 1.00 58.59 145 SER A N 1
ATOM 1134 C CA . SER A 1 145 ? 10.108 -9.344 -0.554 1.00 58.59 145 SER A CA 1
ATOM 1135 C C . SER A 1 145 ? 11.582 -9.081 -0.275 1.00 58.59 145 SER A C 1
ATOM 1137 O O . SER A 1 145 ? 12.410 -9.233 -1.169 1.00 58.59 145 SER A O 1
ATOM 1139 N N . SER A 1 146 ? 11.948 -8.773 0.971 1.00 49.53 146 SER A N 1
ATOM 1140 C CA . SER A 1 146 ? 13.359 -8.737 1.381 1.00 49.53 146 SER A CA 1
ATOM 1141 C C . SER A 1 146 ? 14.048 -10.109 1.292 1.00 49.53 146 SER A C 1
ATOM 1143 O O . SER A 1 146 ? 15.247 -10.198 1.522 1.00 49.53 146 SER A O 1
ATOM 1145 N N . THR A 1 147 ? 13.293 -11.177 1.010 1.00 50.88 147 THR A N 1
ATOM 1146 C CA . THR A 1 147 ? 13.771 -12.566 0.926 1.00 50.88 147 THR A CA 1
ATOM 1147 C C . THR A 1 147 ? 13.837 -13.121 -0.498 1.00 50.88 147 THR A C 1
ATOM 1149 O O . THR A 1 147 ? 14.285 -14.250 -0.664 1.00 50.88 147 THR A O 1
ATOM 1152 N N . HIS A 1 148 ? 13.391 -12.371 -1.514 1.00 55.44 148 HIS A N 1
ATOM 1153 C CA . HIS A 1 148 ? 13.429 -12.808 -2.914 1.00 55.44 148 HIS A CA 1
ATOM 1154 C C . HIS A 1 148 ? 14.200 -11.781 -3.756 1.00 55.44 148 HIS A C 1
ATOM 1156 O O . HIS A 1 148 ? 13.632 -10.738 -4.086 1.00 55.44 148 HIS A O 1
ATOM 1162 N N . PRO A 1 149 ? 15.483 -12.043 -4.072 1.00 54.53 149 PRO A N 1
ATOM 1163 C CA . PRO A 1 149 ? 16.378 -11.062 -4.692 1.00 54.53 149 PRO A CA 1
ATOM 1164 C C . PRO A 1 149 ? 15.957 -10.641 -6.109 1.00 54.53 149 PRO A C 1
ATOM 1166 O O . PRO A 1 149 ? 16.319 -9.549 -6.536 1.00 54.53 149 PRO A O 1
ATOM 1169 N N . ASP A 1 150 ? 15.141 -11.445 -6.796 1.00 67.44 150 ASP A N 1
ATOM 1170 C CA . ASP A 1 150 ? 14.789 -11.227 -8.206 1.00 67.44 150 ASP A CA 1
ATOM 1171 C C . ASP A 1 150 ? 13.495 -10.425 -8.422 1.00 67.44 150 ASP A C 1
ATOM 1173 O O . ASP A 1 150 ? 13.087 -10.185 -9.561 1.00 67.44 150 ASP A O 1
ATOM 1177 N N . VAL A 1 151 ? 12.810 -9.994 -7.354 1.00 70.38 151 VAL A N 1
ATOM 1178 C CA . VAL A 1 151 ? 11.555 -9.247 -7.518 1.00 70.38 151 VAL A CA 1
ATOM 1179 C C . VAL A 1 151 ? 11.850 -7.780 -7.806 1.00 70.38 151 VAL A C 1
ATOM 1181 O O . VAL A 1 151 ? 12.291 -7.029 -6.933 1.00 70.38 151 VAL A O 1
ATOM 1184 N N . LYS A 1 152 ? 11.546 -7.356 -9.037 1.00 79.62 152 LYS A N 1
ATOM 1185 C CA . LYS A 1 152 ? 11.660 -5.958 -9.454 1.00 79.62 152 LYS A CA 1
ATOM 1186 C C . LYS A 1 152 ? 10.831 -5.046 -8.546 1.00 79.62 152 LYS A C 1
ATOM 1188 O O . LYS A 1 152 ? 9.667 -5.307 -8.223 1.00 79.62 152 LYS A O 1
ATOM 1193 N N . LYS A 1 153 ? 11.452 -3.943 -8.134 1.00 87.81 153 LYS A N 1
ATOM 1194 C CA . LYS A 1 153 ? 10.775 -2.854 -7.426 1.00 87.81 153 LYS A CA 1
ATOM 1195 C C . LYS A 1 153 ? 9.736 -2.233 -8.350 1.00 87.81 153 LYS A C 1
ATOM 1197 O O . LYS A 1 153 ? 9.923 -2.207 -9.561 1.00 87.81 153 LYS A O 1
ATOM 1202 N N . THR A 1 154 ? 8.661 -1.724 -7.765 1.00 93.06 154 THR A N 1
ATOM 1203 C CA . THR A 1 154 ? 7.665 -0.978 -8.532 1.00 93.06 154 THR A CA 1
ATOM 1204 C C . THR A 1 154 ? 8.277 0.300 -9.097 1.00 93.06 154 THR A C 1
ATOM 1206 O O . THR A 1 154 ? 8.979 1.026 -8.387 1.00 93.06 154 THR A O 1
ATOM 1209 N N . LEU A 1 155 ? 7.949 0.605 -10.350 1.00 94.31 155 LEU A N 1
ATOM 1210 C CA . LEU A 1 155 ? 8.264 1.885 -10.985 1.00 94.31 155 LEU A CA 1
ATOM 1211 C C . LEU A 1 155 ? 7.366 3.020 -10.464 1.00 94.31 155 LEU A C 1
ATOM 1213 O O . LEU A 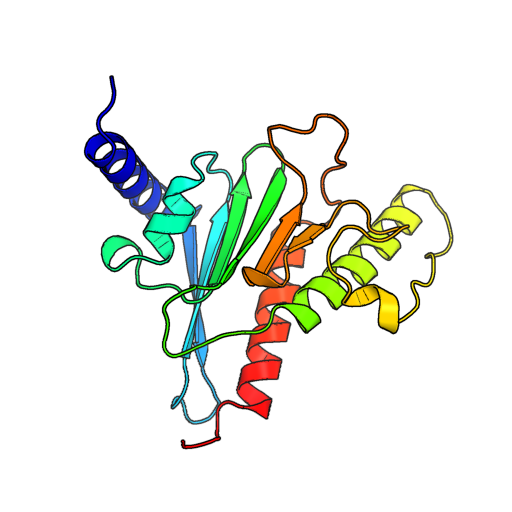1 155 ? 7.621 4.202 -10.698 1.00 94.31 155 LEU A O 1
ATOM 1217 N N . LEU A 1 156 ? 6.298 2.694 -9.728 1.00 96.25 156 LEU A N 1
ATOM 1218 C CA . LEU A 1 156 ? 5.363 3.676 -9.195 1.00 96.25 156 LEU A CA 1
ATOM 1219 C C . LEU A 1 156 ? 5.927 4.356 -7.947 1.00 96.25 156 LEU A C 1
ATOM 1221 O O . LEU A 1 156 ? 6.250 3.722 -6.936 1.00 96.25 156 LEU A O 1
ATOM 1225 N N . SER A 1 157 ? 5.945 5.687 -7.964 1.00 95.62 157 SER A N 1
ATOM 1226 C CA . SER A 1 157 ? 6.299 6.502 -6.801 1.00 95.62 157 SER A CA 1
ATOM 1227 C C . SER A 1 157 ? 5.307 6.319 -5.642 1.00 95.62 157 SER A C 1
ATOM 1229 O O . SER A 1 157 ? 4.138 5.973 -5.838 1.00 95.62 157 SER A O 1
ATOM 1231 N N . LEU A 1 158 ? 5.748 6.580 -4.405 1.00 95.56 158 LEU A N 1
ATOM 1232 C CA . LEU A 1 158 ? 4.876 6.466 -3.231 1.00 95.56 158 LEU A CA 1
ATOM 1233 C C . LEU A 1 158 ? 3.644 7.385 -3.339 1.00 95.56 158 LEU A C 1
ATOM 1235 O O . LEU A 1 158 ? 2.545 6.922 -3.026 1.00 95.56 158 LEU A O 1
ATOM 1239 N N . PRO A 1 159 ? 3.758 8.638 -3.833 1.00 96.69 159 PRO A N 1
ATOM 1240 C CA . PRO A 1 159 ? 2.590 9.467 -4.113 1.00 96.69 159 PRO A CA 1
ATOM 1241 C C . PRO A 1 159 ? 1.607 8.839 -5.110 1.00 96.69 159 PRO A C 1
ATOM 1243 O O . PRO A 1 159 ? 0.400 8.969 -4.914 1.00 96.69 159 PRO A O 1
ATOM 1246 N N . ALA A 1 160 ? 2.089 8.143 -6.147 1.00 97.56 160 ALA A N 1
ATOM 1247 C CA . ALA A 1 160 ? 1.224 7.477 -7.122 1.00 97.56 160 ALA A CA 1
ATOM 1248 C C . ALA A 1 160 ? 0.464 6.296 -6.497 1.00 97.56 160 ALA A C 1
ATOM 1250 O O . ALA A 1 160 ? -0.756 6.213 -6.632 1.00 97.56 160 ALA A O 1
ATOM 1251 N N . VAL A 1 161 ? 1.157 5.433 -5.746 1.00 97.75 161 VAL A N 1
ATOM 1252 C CA . VAL A 1 161 ? 0.533 4.301 -5.035 1.00 97.75 161 VAL A CA 1
ATOM 1253 C C . VAL A 1 161 ? -0.468 4.790 -3.986 1.00 97.75 161 VAL A C 1
ATOM 1255 O O . VAL A 1 161 ? -1.587 4.284 -3.901 1.00 97.75 161 VAL A O 1
ATOM 1258 N N . SER A 1 162 ? -0.090 5.812 -3.215 1.00 97.62 162 SER A N 1
ATOM 1259 C CA . SER A 1 162 ? -0.962 6.450 -2.227 1.00 97.62 162 SER A CA 1
ATOM 1260 C C . SER A 1 162 ? -2.238 6.989 -2.872 1.00 97.62 162 SER A C 1
ATOM 1262 O O . SER A 1 162 ? -3.329 6.730 -2.368 1.00 97.62 162 SER A O 1
ATOM 1264 N N . ARG A 1 163 ? -2.118 7.655 -4.028 1.00 97.69 163 ARG A N 1
ATOM 1265 C CA . ARG A 1 163 ? -3.263 8.178 -4.779 1.00 97.69 163 ARG A CA 1
ATOM 1266 C C . ARG A 1 163 ? -4.224 7.068 -5.200 1.00 97.69 163 ARG A C 1
ATOM 1268 O O . ARG A 1 163 ? -5.404 7.165 -4.876 1.00 97.69 163 ARG A O 1
ATOM 1275 N N . ILE A 1 164 ? -3.713 5.998 -5.817 1.00 98.06 164 ILE A N 1
ATOM 1276 C CA . ILE A 1 164 ? -4.510 4.827 -6.229 1.00 98.06 164 ILE A CA 1
ATOM 1277 C C . ILE A 1 164 ? -5.287 4.251 -5.039 1.00 98.06 164 ILE A C 1
ATOM 1279 O O . ILE A 1 164 ? -6.486 3.985 -5.137 1.00 98.06 164 ILE A O 1
ATOM 1283 N N . LEU A 1 165 ? -4.618 4.093 -3.893 1.00 97.62 165 LEU A N 1
ATOM 1284 C CA . LEU A 1 165 ? -5.259 3.604 -2.677 1.00 97.62 165 LEU A CA 1
ATOM 1285 C C . LEU A 1 165 ? -6.352 4.565 -2.186 1.00 97.62 165 LEU A C 1
ATOM 1287 O O . LEU A 1 165 ? -7.458 4.127 -1.867 1.00 97.62 165 LEU A O 1
ATOM 1291 N N . THR A 1 166 ? -6.068 5.867 -2.126 1.00 96.31 166 THR A N 1
ATOM 1292 C CA . THR A 1 166 ? -7.043 6.858 -1.652 1.00 96.31 166 THR A CA 1
ATOM 1293 C C . THR A 1 166 ? -8.256 6.976 -2.570 1.00 96.31 166 THR A C 1
ATOM 1295 O O . THR A 1 166 ? -9.373 7.019 -2.063 1.00 96.31 166 THR A O 1
ATOM 1298 N N . GLU A 1 167 ? -8.070 6.940 -3.891 1.00 95.62 167 GLU A N 1
ATOM 1299 C CA . GLU A 1 167 ? -9.157 6.974 -4.878 1.00 95.62 167 GLU A CA 1
ATOM 1300 C C . GLU A 1 167 ? -10.053 5.733 -4.750 1.00 95.62 167 GLU A C 1
ATOM 1302 O O . GLU A 1 167 ? -11.279 5.843 -4.734 1.00 95.62 167 GLU A O 1
ATOM 1307 N N . ALA A 1 168 ? -9.462 4.546 -4.568 1.00 95.12 168 ALA A N 1
ATOM 1308 C CA . ALA A 1 168 ? -10.218 3.317 -4.328 1.00 95.12 168 ALA A CA 1
ATOM 1309 C C . ALA A 1 168 ? -11.032 3.377 -3.021 1.00 95.12 168 ALA A C 1
ATOM 1311 O O . ALA A 1 168 ? -12.178 2.919 -2.973 1.00 95.12 168 ALA A O 1
ATOM 1312 N N . VAL A 1 169 ? -10.466 3.967 -1.964 1.00 94.44 169 VAL A N 1
ATOM 1313 C CA . VAL A 1 169 ? -11.160 4.188 -0.687 1.00 94.44 169 VAL A CA 1
ATOM 1314 C C . VAL A 1 169 ? -12.307 5.189 -0.836 1.00 94.44 169 VAL A C 1
ATOM 1316 O O . VAL A 1 169 ? -13.396 4.959 -0.311 1.00 94.44 169 VAL A O 1
ATOM 1319 N N . GLU A 1 170 ? -12.101 6.281 -1.563 1.00 93.00 170 GLU A N 1
ATOM 1320 C CA . GLU A 1 170 ? -13.128 7.294 -1.823 1.00 93.00 170 GLU A CA 1
ATOM 1321 C C . GLU A 1 170 ? -14.276 6.732 -2.668 1.00 93.00 170 GLU A C 1
ATOM 1323 O O . GLU A 1 170 ? -15.446 6.922 -2.325 1.00 93.00 170 GLU A O 1
ATOM 1328 N N . TYR A 1 171 ? -13.956 5.957 -3.706 1.00 92.19 171 TYR A N 1
ATOM 1329 C CA . TYR A 1 171 ? -14.943 5.225 -4.496 1.00 92.19 171 TYR A CA 1
ATOM 1330 C C . TYR A 1 171 ? -15.753 4.250 -3.630 1.00 92.19 171 TYR A C 1
ATOM 1332 O O . TYR A 1 171 ? -16.980 4.199 -3.706 1.00 92.19 171 TYR A O 1
ATOM 1340 N N . TYR A 1 172 ? -15.088 3.505 -2.746 1.00 91.12 172 TYR A N 1
ATOM 1341 C CA . TYR A 1 172 ? -15.776 2.611 -1.820 1.00 91.12 172 TYR A CA 1
ATOM 1342 C C . TYR A 1 172 ? -16.725 3.369 -0.884 1.00 91.12 172 TYR A C 1
ATOM 1344 O O . TYR A 1 172 ? -17.868 2.958 -0.683 1.00 91.12 172 TYR A O 1
ATOM 1352 N N . LEU A 1 173 ? -16.277 4.489 -0.314 1.00 90.88 173 LEU A N 1
ATOM 1353 C CA . LEU A 1 173 ? -17.093 5.302 0.586 1.00 90.88 173 LEU A CA 1
ATOM 1354 C C . LEU A 1 173 ? -18.281 5.954 -0.128 1.00 90.88 173 LEU A C 1
ATOM 1356 O O . LEU A 1 173 ? -19.325 6.126 0.497 1.00 90.88 173 LEU A O 1
ATOM 1360 N N . SER A 1 174 ? -18.161 6.290 -1.413 1.00 89.19 174 SER A N 1
ATOM 1361 C CA . SER A 1 174 ? -19.278 6.846 -2.185 1.00 89.19 174 SER A CA 1
ATOM 1362 C C . SER A 1 174 ? -20.353 5.796 -2.494 1.00 89.19 174 SER A C 1
ATOM 1364 O O . SER A 1 174 ? -21.539 6.108 -2.420 1.00 89.19 174 SER A O 1
ATOM 1366 N N . ARG A 1 175 ? -19.951 4.546 -2.763 1.00 85.62 175 ARG A N 1
ATOM 1367 C CA . ARG A 1 175 ? -20.853 3.413 -3.039 1.00 85.62 175 ARG A CA 1
ATOM 1368 C C . ARG A 1 175 ? -21.471 2.793 -1.786 1.00 85.62 175 ARG A C 1
ATOM 1370 O O . ARG A 1 175 ? -22.640 2.430 -1.801 1.00 85.62 175 ARG A O 1
ATOM 1377 N N . TYR A 1 176 ? -20.691 2.647 -0.716 1.00 82.81 176 TYR A N 1
ATOM 1378 C CA . TYR A 1 176 ? -21.045 1.814 0.445 1.00 82.81 176 TYR A CA 1
ATOM 1379 C C . TYR A 1 176 ? -21.008 2.561 1.782 1.00 82.81 176 TYR A C 1
ATOM 1381 O O . TYR A 1 176 ? -21.227 1.965 2.838 1.00 82.81 176 TYR A O 1
ATOM 1389 N N . GLY A 1 177 ? -20.694 3.856 1.774 1.00 71.06 177 GLY A N 1
ATOM 1390 C CA . GLY A 1 177 ? -20.609 4.671 2.987 1.00 71.06 177 GLY A CA 1
ATOM 1391 C C . GLY A 1 177 ? -21.957 5.080 3.581 1.00 71.06 177 GLY A C 1
ATOM 1392 O O . GLY A 1 177 ? -21.973 5.571 4.705 1.00 71.06 177 GLY A O 1
ATOM 1393 N N . ASN A 1 178 ? -23.060 4.869 2.853 1.00 67.94 178 ASN A N 1
ATOM 1394 C CA . ASN A 1 178 ? -24.415 5.256 3.267 1.00 67.94 178 ASN A CA 1
ATOM 1395 C C . ASN A 1 178 ? -25.296 4.069 3.690 1.00 67.94 178 ASN A C 1
ATOM 1397 O O . ASN A 1 178 ? -26.414 4.281 4.157 1.00 67.94 178 ASN A O 1
ATOM 1401 N N . ASN A 1 179 ? -24.821 2.830 3.532 1.00 58.16 179 ASN A N 1
ATOM 1402 C CA . ASN A 1 179 ? -25.604 1.657 3.901 1.00 58.16 179 ASN A CA 1
ATOM 1403 C C . ASN A 1 179 ? -25.550 1.485 5.422 1.00 58.16 179 ASN A C 1
ATOM 1405 O O . ASN A 1 179 ? -24.556 0.990 5.958 1.00 58.16 179 ASN A O 1
ATOM 1409 N N . LYS A 1 180 ? -26.623 1.904 6.104 1.00 52.19 180 LYS A N 1
ATOM 1410 C CA . LYS A 1 180 ? -26.943 1.429 7.453 1.00 52.19 180 LYS A CA 1
ATOM 1411 C C . LYS A 1 180 ? -27.033 -0.101 7.388 1.00 52.19 180 LYS A C 1
ATOM 1413 O O . LYS A 1 180 ? -27.824 -0.624 6.607 1.00 52.19 180 LYS A O 1
ATOM 1418 N N . LYS A 1 181 ? -26.196 -0.798 8.152 1.00 46.91 181 LYS A N 1
ATOM 1419 C CA . LYS A 1 181 ? -26.587 -2.097 8.700 1.00 46.91 181 LYS A CA 1
ATOM 1420 C C . LYS A 1 181 ? -27.262 -1.826 10.031 1.00 46.91 181 LYS A C 1
ATOM 1422 O O . LYS A 1 181 ? -26.742 -0.935 10.742 1.00 46.91 181 LYS A O 1
#

pLDDT: mean 89.1, std 11.16, range [46.91, 98.06]

Sequence (181 a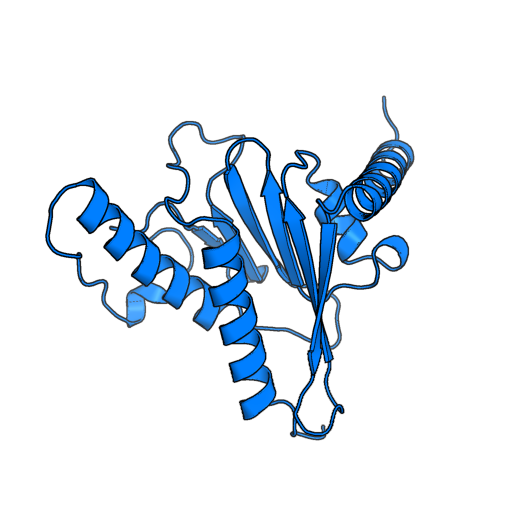a):
MITKQKAFNRAVSRFYAGKASGDVKIVVRSSKNKQRKIKIAIINGIDDVQVSSVAMSNRGGLCDIVLLRNTLGYTIIQTRRNGTFRFNLGNVIRNLRIREARAIAVENENEPVIIPDDLLYVEGTVSAAEAWYYHKPVESILNGSSTHPDVKKTLLSLPAVSRILTEAVEYYLSRYGNNKK

Nearest PDB structures (foldseek):
  6mtz-assembly2_B  TM=5.099E-01  e=7.548E-03  Helicobacter pylori G27
  6mtz-assembly1_A  TM=5.119E-01  e=2.366E-02  Helicobacter pylori G27
  3oiz-assembly1_A  TM=4.161E-01  e=1.466E+00  Cereibacter sphaeroides 2.4.1
  3lkl-assembly2_A  TM=4.286E-01  e=2.145E+00  Cereibacter sphaeroides 2.4.1
  5lm7-assembly1_A  TM=3.001E-01  e=9.399E-01  Escherichia coli O157:H7

Secondary structure (DSSP, 8-state):
---HHHHHHHHHHHHHHHHHHTSEEEEEEE-TTSS-EEEEEEEES---THHHHHHHSTTTT--SEEEEE-TT--EEEEE-TTSS-----HHHHHHHHHHHHHHHHHHTTSPPP---GGGGG-SB--TT-TTEEEEGGGTEEEE-BTTBTT-PPPSS-HHHHHHHHHHHHHHHHHHHTT---

Foldseek 3Di:
DQPPVNLLVVLLVVLVVCVVVVQWDWDWDAFPVRQDIAIEIEHEADPRCSVVVCCCDPSNPNHQWYWYAHNVQKIKIFGDQPDPDDDACQQLQLVQQQVQQVLVCVVVVHDRDDDPSVQSRDAQADPSRNQWGADRVRRMIIRDDPPDPPGDRGPDDSVRSVVSVVVSVNVCSHVPVPDDD

Solvent-accessible surface area (backbone atoms only — not comparable to full-atom values): 10029 Å² total; per-residue (Å²): 134,85,52,73,66,58,55,52,53,51,25,47,54,49,44,54,51,27,42,73,74,60,35,35,41,80,48,79,48,60,14,97,85,61,76,31,75,49,34,34,33,40,34,45,64,52,81,55,72,57,28,58,56,32,32,47,28,85,88,45,70,50,21,46,31,37,39,39,26,26,74,89,54,39,35,38,36,39,46,41,88,87,53,103,57,83,79,79,53,52,67,37,48,31,53,49,38,57,51,39,14,44,48,54,13,61,76,66,78,48,78,58,70,82,71,58,74,79,62,42,61,49,64,41,61,40,88,72,22,62,30,42,34,32,43,66,98,69,41,32,39,34,20,49,52,101,86,43,93,83,49,50,62,56,87,65,49,70,71,56,54,50,47,49,46,52,52,45,52,50,54,46,27,72,76,57,29,78,67,82,127